Protein AF-A0A729JDV4-F1 (afdb_monomer_lite)

pLDDT: mean 92.8, std 8.3, range [42.41, 98.81]

Secondary structure (DSSP, 8-state):
----PPPPPTT--EEEEES-SBPPPPPTT--EEEEES-S--B-S---TT--EEEEES-BSTTGGGG--TT--EEEEES-B--TTB--GGGS-TT--EEEEES-TTBPPPSS--TT--EEEEE-SS-EE----GGGSPTT-EEEE-SSEEPPGGGGG-TT-EETTB--HHHHT--TT-EEEE-HHHHHHHHHHHHHHS---TTS-SBHHHHHHHHB-TTSTTSBPPHHHHHHH-SSHHHHHHHHHHHHH-TTT-TTSGGGTTS-HHHHHHHHHHHHHHIIIIIS---EEEE-TTTGGGHHHHHHT-HHHHTSHHHHHHHHHHHTTT-HHHHHHEEEEETTEEE-HHHHH-

Foldseek 3Di:
DPPDDDDDDLPAAEDEDECAAEDDPDRLNHQYYAYYQHPHYDDDADRLNHQYYHYYNEECPDVLQRDHLNHAYYHYYNYDDAAAAENQVSDHLNHAEYEDEQPRSYQQYQADRQNHAEYEYEHPAADENPHDPVRDHFQHEYEYQLSYAYDPVVLVDPSYHYPQFRQLLLVPDDQPEEEAEPPVQVSSSVSVNSNHDVDDQQGHHHLCLLLCQQAPLVCQQHTDDLVSSVVRHPPSVLSVVLNVLQCPDPQLVCNDPVNVPPHSVVNSLSSSLSVLCCQQPVVLAAYEYECEVCQVCLVCLVVLHDPPVPDSSSSNVVSLLVCVVPPSSLNRYWYDYRNDTDHPVSSND

Organism: Salmonella typhimurium (NCBI:txid90371)

Radius of gyration: 25.21 Å; chains: 1; bounding box: 73×42×68 Å

Structure (mmCIF, N/CA/C/O backbone):
data_AF-A0A729JDV4-F1
#
_entry.id   AF-A0A729JDV4-F1
#
loop_
_atom_site.group_PDB
_atom_site.id
_atom_site.type_symbol
_atom_site.label_atom_id
_atom_site.label_alt_id
_atom_site.label_comp_id
_atom_site.label_asym_id
_atom_site.label_entity_id
_atom_site.label_seq_id
_atom_site.pdbx_PDB_ins_code
_atom_site.Cartn_x
_atom_site.Cartn_y
_atom_site.Cartn_z
_atom_site.occupancy
_atom_site.B_iso_or_equiv
_atom_site.auth_seq_id
_atom_site.auth_comp_id
_atom_site.auth_asym_id
_atom_site.auth_atom_id
_atom_site.pdbx_PDB_model_num
ATOM 1 N N . GLU A 1 1 ? 46.027 -3.211 -15.120 1.00 42.41 1 GLU A N 1
ATOM 2 C CA . GLU A 1 1 ? 46.228 -4.620 -15.514 1.00 42.41 1 GLU A CA 1
ATOM 3 C C . GLU A 1 1 ? 45.039 -5.057 -16.359 1.00 42.41 1 GLU A C 1
ATOM 5 O O . GLU A 1 1 ? 43.908 -4.924 -15.905 1.00 42.41 1 GLU A O 1
ATOM 10 N N . ASN A 1 2 ? 45.280 -5.476 -17.606 1.00 46.28 2 ASN A N 1
ATOM 11 C CA . ASN A 1 2 ? 44.251 -6.017 -18.498 1.00 46.28 2 ASN A CA 1
ATOM 12 C C . ASN A 1 2 ? 43.870 -7.423 -18.018 1.00 46.28 2 ASN A C 1
ATOM 14 O O . ASN A 1 2 ? 44.342 -8.417 -18.562 1.00 46.28 2 ASN A O 1
ATOM 18 N N . TYR A 1 3 ? 43.049 -7.506 -16.972 1.00 51.66 3 TYR A N 1
ATOM 19 C CA . TYR A 1 3 ? 42.382 -8.752 -16.616 1.00 51.66 3 TYR A CA 1
ATOM 20 C C . TYR A 1 3 ? 41.368 -9.064 -17.715 1.00 51.66 3 TYR A C 1
ATOM 22 O O . TYR A 1 3 ? 40.305 -8.447 -17.793 1.00 51.66 3 TYR A O 1
ATOM 30 N N . THR A 1 4 ? 41.707 -9.993 -18.604 1.00 67.62 4 THR A N 1
ATOM 31 C CA . THR A 1 4 ? 40.743 -10.563 -19.540 1.00 67.62 4 THR A CA 1
ATOM 32 C C . THR A 1 4 ? 39.738 -11.374 -18.734 1.00 67.62 4 THR A C 1
ATOM 34 O O . THR A 1 4 ? 40.060 -12.406 -18.148 1.00 67.62 4 THR A O 1
ATOM 37 N N . PHE A 1 5 ? 38.511 -10.865 -18.651 1.00 73.94 5 PHE A N 1
ATOM 38 C CA . PHE A 1 5 ? 37.413 -11.584 -18.020 1.00 73.94 5 PHE A CA 1
ATOM 39 C C . PHE A 1 5 ? 37.226 -12.930 -18.744 1.00 73.94 5 PHE A C 1
ATOM 41 O O . PHE A 1 5 ? 37.212 -12.943 -19.981 1.00 73.94 5 PHE A O 1
ATOM 48 N N . PRO A 1 6 ? 37.119 -14.061 -18.023 1.00 81.38 6 PRO A N 1
ATOM 49 C CA . PRO A 1 6 ? 37.004 -15.369 -18.654 1.00 81.38 6 PRO A CA 1
ATOM 50 C C . PRO A 1 6 ? 35.757 -15.434 -19.538 1.00 81.38 6 PRO A C 1
ATOM 52 O O . PRO A 1 6 ? 34.707 -14.897 -19.187 1.00 81.38 6 PRO A O 1
ATOM 55 N N . ALA A 1 7 ? 35.863 -16.108 -20.684 1.00 85.75 7 ALA A N 1
ATOM 56 C CA . ALA A 1 7 ? 34.724 -16.283 -21.577 1.00 85.75 7 ALA A CA 1
ATOM 57 C C . ALA A 1 7 ? 33.548 -16.928 -20.827 1.00 85.75 7 ALA A C 1
ATOM 59 O O . ALA A 1 7 ? 33.710 -17.934 -20.131 1.00 85.75 7 ALA A O 1
ATOM 60 N N . LEU A 1 8 ? 32.359 -16.341 -20.972 1.00 90.38 8 LEU A N 1
ATOM 61 C CA . LEU A 1 8 ? 31.155 -16.887 -20.363 1.00 90.38 8 LEU A CA 1
ATOM 62 C C . LEU A 1 8 ? 30.756 -18.202 -21.055 1.00 90.38 8 LEU A C 1
ATOM 64 O O . LEU A 1 8 ? 30.856 -18.300 -22.282 1.00 90.38 8 LEU A O 1
ATOM 68 N N . PRO A 1 9 ? 30.266 -19.211 -20.309 1.00 92.12 9 PRO A N 1
ATOM 69 C CA . PRO A 1 9 ? 29.788 -20.452 -20.907 1.00 92.12 9 PRO A CA 1
ATOM 70 C C . PRO A 1 9 ? 28.659 -20.197 -21.910 1.00 92.12 9 PRO A C 1
ATOM 72 O O . PRO A 1 9 ? 27.697 -19.495 -21.604 1.00 92.12 9 PRO A O 1
ATOM 75 N N . TYR A 1 10 ? 28.717 -20.836 -23.081 1.00 91.12 10 TYR A N 1
ATOM 76 C CA . TYR A 1 10 ? 27.694 -20.686 -24.127 1.00 91.12 10 TYR A CA 1
ATOM 77 C C . TYR A 1 10 ? 26.270 -21.021 -23.643 1.00 91.12 10 TYR A C 1
ATOM 79 O O . TYR A 1 10 ? 25.298 -20.392 -24.055 1.00 91.12 10 TYR A O 1
ATOM 87 N N . GLY A 1 11 ? 26.146 -21.996 -22.736 1.00 93.12 11 GLY A N 1
ATOM 88 C CA . GLY A 1 11 ? 24.871 -22.423 -22.151 1.00 93.12 11 GLY A CA 1
ATOM 89 C C . GLY A 1 11 ? 24.356 -21.557 -20.995 1.00 93.12 11 GLY A C 1
ATOM 90 O O . GLY A 1 11 ? 23.331 -21.905 -20.408 1.00 93.12 11 GLY A O 1
ATOM 91 N N . LEU A 1 12 ? 25.044 -20.469 -20.631 1.00 95.06 12 LEU A N 1
ATOM 92 C CA . LEU A 1 12 ? 24.664 -19.621 -19.502 1.00 95.06 12 LEU A CA 1
ATOM 93 C C . LEU A 1 12 ? 23.288 -18.977 -19.733 1.00 95.06 12 LEU A C 1
ATOM 95 O O . LEU A 1 12 ? 23.048 -18.332 -20.752 1.00 95.06 12 LEU A O 1
ATOM 99 N N . LYS A 1 13 ? 22.385 -19.140 -18.760 1.00 96.19 13 LYS A N 1
ATOM 100 C CA . LYS A 1 13 ? 21.008 -18.617 -18.820 1.00 96.19 13 LYS A CA 1
ATOM 101 C C . LYS A 1 13 ? 20.805 -17.322 -18.049 1.00 96.19 13 LYS A C 1
ATOM 103 O O . LYS A 1 13 ? 20.040 -16.470 -18.490 1.00 96.19 13 LYS A O 1
ATOM 108 N N . SER A 1 14 ? 21.494 -17.167 -16.925 1.00 96.81 14 SER A N 1
ATOM 109 C CA . SER A 1 14 ? 21.400 -15.982 -16.080 1.00 96.81 14 SER A CA 1
ATOM 110 C C . SER A 1 14 ? 22.788 -15.469 -15.751 1.00 96.81 14 SER A C 1
ATOM 112 O O . SER A 1 14 ? 23.670 -16.258 -15.413 1.00 96.81 14 SER A O 1
ATOM 114 N N . PHE A 1 15 ? 22.966 -14.158 -15.828 1.00 95.31 15 PHE A N 1
ATOM 115 C CA . PHE A 1 15 ? 24.200 -13.485 -15.456 1.00 95.31 15 PHE A CA 1
ATOM 116 C C . PHE A 1 15 ? 23.875 -12.343 -14.501 1.00 95.31 15 PHE A C 1
ATOM 118 O O . PHE A 1 15 ? 23.059 -11.476 -14.816 1.00 95.31 15 PHE A O 1
ATOM 125 N N . THR A 1 16 ? 24.526 -12.357 -13.342 1.00 95.56 16 THR A N 1
ATOM 126 C CA . THR A 1 16 ? 24.428 -11.289 -12.351 1.00 95.56 16 THR A CA 1
ATOM 127 C C . THR A 1 16 ? 25.819 -10.764 -12.063 1.00 95.56 16 THR A C 1
ATOM 129 O O . THR A 1 16 ? 26.739 -11.548 -11.824 1.00 95.56 16 THR A O 1
ATOM 132 N N . ALA A 1 17 ? 25.971 -9.446 -12.068 1.00 93.56 17 ALA A N 1
ATOM 133 C CA . ALA A 1 17 ? 27.224 -8.798 -11.722 1.00 93.56 17 ALA A CA 1
ATOM 134 C C . ALA A 1 17 ? 26.979 -7.565 -10.853 1.00 93.56 17 ALA A C 1
ATOM 136 O O . ALA A 1 17 ? 25.975 -6.868 -11.006 1.00 93.56 17 ALA A O 1
ATOM 137 N N . CYS A 1 18 ? 27.938 -7.273 -9.975 1.00 94.94 18 CYS A N 1
ATOM 138 C CA . CYS A 1 18 ? 27.886 -6.132 -9.070 1.00 94.94 18 CYS A CA 1
ATOM 139 C C . CYS A 1 18 ? 29.210 -5.359 -9.108 1.00 94.94 18 CYS A C 1
ATOM 141 O O . CYS A 1 18 ? 30.266 -5.960 -9.298 1.00 94.94 18 CYS A O 1
ATOM 143 N N . TYR A 1 19 ? 29.161 -4.043 -8.888 1.00 91.88 19 TYR A N 1
ATOM 144 C CA . TYR A 1 19 ? 30.336 -3.166 -8.755 1.00 91.88 19 TYR A CA 1
ATOM 145 C C . TYR A 1 19 ? 31.291 -3.192 -9.964 1.00 91.88 19 TYR A C 1
ATOM 147 O O . TYR A 1 19 ? 32.509 -3.089 -9.816 1.00 91.88 19 TYR A O 1
ATOM 155 N N . GLY A 1 20 ? 30.744 -3.346 -11.174 1.00 84.88 20 GLY A N 1
ATOM 156 C CA . GLY A 1 20 ? 31.523 -3.446 -12.408 1.00 84.88 20 GLY A CA 1
ATOM 157 C C . GLY A 1 20 ? 31.694 -2.127 -13.173 1.00 84.88 20 GLY A C 1
ATOM 158 O O . GLY A 1 20 ? 31.055 -1.113 -12.891 1.00 84.88 20 GLY A O 1
ATOM 159 N N . LYS A 1 21 ? 32.570 -2.162 -14.185 1.00 83.81 21 LYS A N 1
ATOM 160 C CA . LYS A 1 21 ? 32.766 -1.083 -15.181 1.00 83.81 21 LYS A CA 1
ATOM 161 C C . LYS A 1 21 ? 32.647 -1.560 -16.636 1.00 83.81 21 LYS A C 1
ATOM 163 O O . LYS A 1 21 ? 32.608 -0.764 -17.566 1.00 83.81 21 LYS A O 1
ATOM 168 N N . PHE A 1 22 ? 32.627 -2.873 -16.836 1.00 80.44 22 PHE A N 1
ATOM 169 C CA . PHE A 1 22 ? 32.666 -3.534 -18.135 1.00 80.44 22 PHE A CA 1
ATOM 170 C C . PHE A 1 22 ? 31.822 -4.806 -18.063 1.00 80.44 22 PHE A C 1
ATOM 172 O O . PHE A 1 22 ? 31.811 -5.474 -17.024 1.00 80.44 22 PHE A O 1
ATOM 179 N N . LEU A 1 23 ? 31.130 -5.128 -19.158 1.00 84.75 23 LEU A N 1
ATOM 180 C CA . LEU A 1 23 ? 30.455 -6.408 -19.325 1.00 84.75 23 LEU A CA 1
ATOM 181 C C . LEU A 1 23 ? 31.265 -7.303 -20.261 1.00 84.75 23 LEU A C 1
ATOM 183 O O . LEU A 1 23 ? 31.566 -6.874 -21.376 1.00 84.75 23 LEU A O 1
ATOM 187 N N . PRO A 1 24 ? 31.574 -8.550 -19.863 1.00 85.69 24 PRO A N 1
ATOM 188 C CA . PRO A 1 24 ? 32.122 -9.516 -20.804 1.00 85.69 24 PRO A CA 1
ATOM 189 C C . PRO A 1 24 ? 31.151 -9.745 -21.969 1.00 85.69 24 PRO A C 1
ATOM 191 O O . PRO A 1 24 ? 29.947 -9.521 -21.808 1.00 85.69 24 PRO A O 1
ATOM 194 N N . PRO A 1 25 ? 31.639 -10.238 -23.123 1.00 88.00 25 PRO A N 1
ATOM 195 C CA . PRO A 1 25 ? 30.769 -10.687 -24.201 1.00 88.00 25 PRO A CA 1
ATOM 196 C C . PRO A 1 25 ? 29.692 -11.633 -23.660 1.00 88.00 25 PRO A C 1
ATOM 198 O O . PRO A 1 25 ? 29.996 -12.693 -23.105 1.00 88.00 25 PRO A O 1
ATOM 201 N N . LEU A 1 26 ? 28.433 -11.211 -23.777 1.00 91.50 26 LEU A N 1
ATOM 202 C CA . LEU A 1 26 ? 27.299 -11.952 -23.244 1.00 91.50 26 LEU A CA 1
ATOM 203 C C . LEU A 1 26 ? 26.901 -13.059 -24.231 1.00 91.50 26 LEU A C 1
ATOM 205 O O . LEU A 1 26 ? 26.837 -12.810 -25.437 1.00 91.50 26 LEU A O 1
ATOM 209 N N . PRO A 1 27 ? 26.615 -14.283 -23.757 1.00 91.81 27 PRO A N 1
ATOM 210 C CA . PRO A 1 27 ? 26.228 -15.367 -24.644 1.00 91.81 27 PRO A CA 1
ATOM 211 C C . PRO A 1 27 ? 24.856 -15.081 -25.283 1.00 91.81 27 PRO A C 1
ATOM 213 O O . PRO A 1 27 ? 23.949 -14.589 -24.608 1.00 91.81 27 PRO A O 1
ATOM 216 N N . PRO A 1 28 ? 24.643 -15.452 -26.559 1.00 91.00 28 PRO A N 1
ATOM 217 C CA . PRO A 1 28 ? 23.421 -15.118 -27.304 1.00 91.00 28 PRO A CA 1
ATOM 218 C C . PRO A 1 28 ? 22.148 -15.792 -26.762 1.00 91.00 28 PRO A C 1
ATOM 220 O O . PRO A 1 28 ? 21.038 -15.447 -27.160 1.00 91.00 28 PRO A O 1
ATOM 223 N N . HIS A 1 29 ? 22.289 -16.791 -25.886 1.00 92.31 29 HIS A N 1
ATOM 224 C CA . HIS A 1 29 ? 21.183 -17.534 -25.272 1.00 92.31 29 HIS A CA 1
ATOM 225 C C . HIS A 1 29 ? 20.879 -17.121 -23.832 1.00 92.31 29 HIS A C 1
ATOM 227 O O . HIS A 1 29 ? 20.069 -17.790 -23.178 1.00 92.31 29 HIS A O 1
ATOM 233 N N . LEU A 1 30 ? 21.531 -16.063 -23.347 1.00 95.75 30 LEU A N 1
ATOM 234 C CA . LEU A 1 30 ? 21.267 -15.495 -22.038 1.00 95.75 30 LEU A CA 1
ATOM 235 C C . LEU A 1 30 ? 19.826 -14.981 -21.989 1.00 95.75 30 LEU A C 1
ATOM 237 O O . LEU A 1 30 ? 19.429 -14.160 -22.811 1.00 95.75 30 LEU A O 1
ATOM 241 N N . SER A 1 31 ? 19.054 -15.465 -21.021 1.00 97.00 31 SER 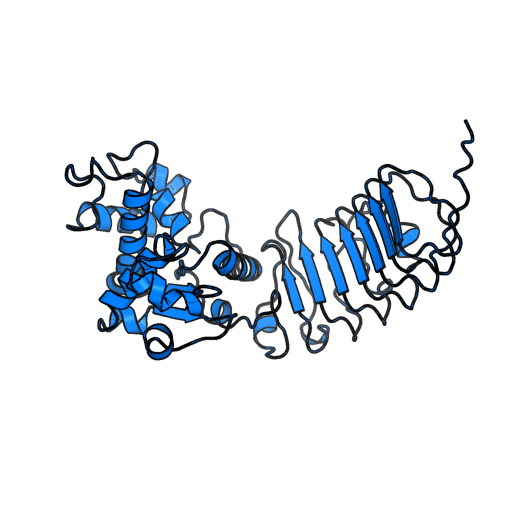A N 1
ATOM 242 C CA . SER A 1 31 ? 17.652 -15.089 -20.837 1.00 97.00 31 SER A CA 1
ATOM 243 C C . SER A 1 31 ? 17.460 -14.061 -19.723 1.00 97.00 31 SER A C 1
ATOM 245 O O . SER A 1 31 ? 16.447 -13.372 -19.709 1.00 97.00 31 SER A O 1
ATOM 247 N N . SER A 1 32 ? 18.409 -13.937 -18.791 1.00 98.06 32 SER A N 1
ATOM 248 C CA . SER A 1 32 ? 18.322 -13.003 -17.664 1.00 98.06 32 SER A CA 1
ATOM 249 C C . SER A 1 32 ? 19.653 -12.302 -17.402 1.00 98.06 32 SER A C 1
ATOM 251 O O . SER A 1 32 ? 20.692 -12.954 -17.276 1.00 98.06 32 SER A O 1
ATOM 253 N N . LEU A 1 33 ? 19.608 -10.979 -17.265 1.00 97.25 33 LEU A N 1
ATOM 254 C CA . LEU A 1 33 ? 20.751 -10.125 -16.951 1.00 97.25 33 LEU A CA 1
ATOM 255 C C . LEU A 1 33 ? 20.396 -9.213 -15.773 1.00 97.25 33 LEU A C 1
ATOM 257 O O . LEU A 1 33 ? 19.410 -8.484 -15.846 1.00 97.25 33 LEU A O 1
ATOM 261 N N . SER A 1 34 ? 21.195 -9.242 -14.705 1.00 97.50 34 SER A N 1
ATOM 262 C CA . SER A 1 34 ? 21.044 -8.350 -13.547 1.00 97.50 34 SER A CA 1
ATOM 263 C C . SER A 1 34 ? 22.361 -7.646 -13.235 1.00 97.50 34 SER A C 1
ATOM 265 O O . SER A 1 34 ? 23.386 -8.301 -13.036 1.00 97.50 34 SER A O 1
ATOM 267 N N . LEU A 1 35 ? 22.354 -6.316 -13.212 1.00 96.94 35 LEU A N 1
ATOM 268 C CA . LEU A 1 35 ? 23.541 -5.492 -12.987 1.00 96.94 35 LEU A CA 1
ATOM 269 C C . LEU A 1 35 ? 23.311 -4.531 -11.832 1.00 96.94 35 LEU A C 1
ATOM 271 O O . LEU A 1 35 ? 22.308 -3.824 -11.803 1.00 96.94 35 LEU A O 1
ATOM 275 N N . GLN A 1 36 ? 24.265 -4.480 -10.904 1.00 97.31 36 GLN A N 1
ATOM 276 C CA . GLN A 1 36 ? 24.161 -3.643 -9.711 1.00 97.31 36 GLN A CA 1
ATOM 277 C C . GLN A 1 36 ? 25.403 -2.778 -9.513 1.00 97.31 36 GLN A C 1
ATOM 279 O O . GLN A 1 36 ? 26.532 -3.262 -9.588 1.00 97.31 36 GLN A O 1
ATOM 284 N N . ASN A 1 37 ? 25.219 -1.502 -9.187 1.00 96.44 37 ASN A N 1
ATOM 285 C CA . ASN A 1 37 ? 26.297 -0.581 -8.815 1.00 96.44 37 ASN A CA 1
ATOM 286 C C . ASN A 1 37 ? 27.401 -0.449 -9.881 1.00 96.44 37 ASN A C 1
ATOM 288 O O . ASN A 1 37 ? 28.579 -0.319 -9.546 1.00 96.44 37 ASN A O 1
ATOM 292 N N . PHE A 1 38 ? 27.043 -0.485 -11.166 1.00 94.62 38 PHE A N 1
ATOM 293 C CA . PHE A 1 38 ? 28.012 -0.229 -12.235 1.00 94.62 38 PHE A CA 1
ATOM 294 C C . PHE A 1 38 ? 28.220 1.266 -12.376 1.00 94.62 38 PHE A C 1
ATOM 296 O O . PHE A 1 38 ? 27.228 1.973 -12.515 1.00 94.62 38 PHE A O 1
ATOM 303 N N . SER A 1 39 ? 29.461 1.764 -12.386 1.00 90.62 39 SER A N 1
ATOM 304 C CA . SER A 1 39 ? 29.729 3.195 -12.618 1.00 90.62 39 SER A CA 1
ATOM 305 C C . SER A 1 39 ? 29.611 3.566 -14.099 1.00 90.62 39 SER A C 1
ATOM 307 O O . SER A 1 39 ? 29.079 4.625 -14.427 1.00 90.62 39 SER A O 1
ATOM 309 N N . GLU A 1 40 ? 30.041 2.653 -14.969 1.00 88.75 40 GLU A N 1
ATOM 310 C CA . GLU A 1 40 ? 30.033 2.730 -16.431 1.00 88.75 40 GLU A CA 1
ATOM 311 C C . GLU A 1 40 ? 29.653 1.355 -16.993 1.00 88.75 40 GLU A C 1
ATOM 313 O O . GLU A 1 40 ? 29.892 0.333 -16.342 1.00 88.75 40 GLU A O 1
ATOM 318 N N . ILE A 1 41 ? 29.046 1.316 -18.182 1.00 87.06 41 ILE A N 1
ATOM 319 C CA . ILE A 1 41 ? 28.713 0.064 -18.867 1.00 87.06 41 ILE A CA 1
ATOM 320 C C . ILE A 1 41 ? 29.221 0.142 -20.302 1.00 87.06 41 ILE A C 1
ATOM 322 O O . ILE A 1 41 ? 28.616 0.783 -21.159 1.00 87.06 41 ILE A O 1
ATOM 326 N N . LEU A 1 42 ? 30.331 -0.545 -20.557 1.00 83.62 42 LEU A N 1
ATOM 327 C CA . LEU A 1 42 ? 30.827 -0.802 -21.903 1.00 83.62 42 LEU A CA 1
ATOM 328 C C . LEU A 1 42 ? 30.214 -2.114 -22.398 1.00 83.62 42 LEU A C 1
ATOM 330 O O . LEU A 1 42 ? 30.568 -3.190 -21.916 1.00 83.62 42 LEU A O 1
ATOM 334 N N . CYS A 1 43 ? 29.257 -2.008 -23.317 1.00 81.06 43 CYS A N 1
ATOM 335 C CA . CYS A 1 43 ? 28.538 -3.129 -23.912 1.00 81.06 43 CYS A CA 1
ATOM 336 C C . CYS A 1 43 ? 28.225 -2.799 -25.373 1.00 81.06 43 CYS A C 1
ATOM 338 O O . CYS A 1 43 ? 27.729 -1.709 -25.649 1.00 81.06 43 CYS A O 1
ATOM 340 N N . ALA A 1 44 ? 28.539 -3.717 -26.289 1.00 77.75 44 ALA A N 1
ATOM 341 C CA . ALA A 1 44 ? 28.284 -3.522 -27.715 1.00 77.75 44 ALA A CA 1
ATOM 342 C C . ALA A 1 44 ? 26.836 -3.858 -28.088 1.00 77.75 44 ALA A C 1
ATOM 344 O O . ALA A 1 44 ? 26.210 -3.083 -28.800 1.00 77.75 44 ALA A O 1
ATOM 345 N N . GLU A 1 45 ? 26.301 -4.972 -27.572 1.00 85.88 45 GLU A N 1
ATOM 346 C CA . GLU A 1 45 ? 24.942 -5.460 -27.839 1.00 85.88 45 GLU A CA 1
ATOM 347 C C . GLU A 1 45 ? 24.389 -6.233 -26.634 1.00 85.88 45 GLU A C 1
ATOM 349 O O . GLU A 1 45 ? 25.133 -6.922 -25.927 1.00 85.88 45 GLU A O 1
ATOM 354 N N . LEU A 1 46 ? 23.074 -6.136 -26.412 1.00 92.56 46 LEU A N 1
ATOM 355 C CA . LEU A 1 46 ? 22.362 -7.033 -25.506 1.00 92.56 46 LEU A CA 1
ATOM 356 C C . LEU A 1 46 ? 21.948 -8.312 -26.255 1.00 92.56 46 LEU A C 1
ATOM 358 O O . LEU A 1 46 ? 21.608 -8.247 -27.436 1.00 92.56 46 LEU A O 1
ATOM 362 N N . PRO A 1 47 ? 21.930 -9.484 -25.593 1.00 92.56 47 PRO A N 1
ATOM 363 C CA . PRO A 1 47 ? 21.467 -10.720 -26.215 1.00 92.56 47 PRO A CA 1
ATOM 364 C C . PRO A 1 47 ? 20.027 -10.593 -26.730 1.00 92.56 47 PRO A C 1
ATOM 366 O O . PRO A 1 47 ? 19.120 -10.262 -25.974 1.00 92.56 47 PRO A O 1
ATOM 369 N N . TYR A 1 48 ? 19.790 -10.933 -27.999 1.00 90.62 48 TYR A N 1
ATOM 370 C CA . TYR A 1 48 ? 18.460 -10.829 -28.618 1.00 90.62 48 TYR A CA 1
ATOM 371 C C . TYR A 1 48 ? 17.394 -11.743 -27.978 1.00 90.62 48 TYR A C 1
ATOM 373 O O . TYR A 1 48 ? 16.203 -11.497 -28.139 1.00 90.62 48 TYR A O 1
ATOM 381 N N . LYS A 1 49 ? 17.803 -12.797 -27.248 1.00 91.44 49 LYS A N 1
ATOM 382 C CA . LYS A 1 49 ? 16.910 -13.697 -26.484 1.00 91.44 49 LYS A CA 1
ATOM 383 C C . LYS A 1 49 ? 16.725 -13.293 -25.017 1.00 91.44 49 LYS A C 1
ATOM 385 O O . LYS A 1 49 ? 16.237 -14.103 -24.228 1.00 91.44 49 LYS A O 1
ATOM 390 N N . LEU A 1 50 ? 17.167 -12.100 -24.624 1.00 96.50 50 LEU A N 1
ATOM 391 C CA . LEU A 1 50 ? 17.050 -11.654 -23.244 1.00 96.50 50 LEU A CA 1
ATOM 392 C C . LEU A 1 50 ? 15.573 -11.429 -22.900 1.00 96.50 50 LEU A C 1
ATOM 394 O O . LEU A 1 50 ? 14.922 -10.551 -23.455 1.00 96.50 50 LEU A O 1
ATOM 398 N N . ASP A 1 51 ? 15.060 -12.218 -21.960 1.00 97.56 51 ASP A N 1
ATOM 399 C CA . ASP A 1 51 ? 13.683 -12.118 -21.476 1.00 97.56 51 ASP A CA 1
ATOM 400 C C . ASP A 1 51 ? 13.569 -11.125 -20.312 1.00 97.56 51 ASP A C 1
ATOM 402 O O . ASP A 1 51 ? 12.534 -10.474 -20.155 1.00 97.56 51 ASP A O 1
ATOM 406 N N . LYS A 1 52 ? 14.621 -11.018 -19.491 1.00 98.44 52 LYS A N 1
ATOM 407 C CA . LYS A 1 52 ? 14.647 -10.208 -18.271 1.00 98.44 52 LYS A CA 1
ATOM 408 C C . LYS A 1 52 ? 15.907 -9.356 -18.171 1.00 98.44 52 LYS A C 1
ATOM 410 O O . LYS A 1 52 ? 17.022 -9.879 -18.240 1.00 98.44 52 LYS A O 1
ATOM 415 N N . LEU A 1 53 ? 15.713 -8.068 -17.906 1.00 98.19 53 LEU A N 1
ATOM 416 C CA . LEU A 1 53 ? 16.769 -7.117 -17.584 1.00 98.19 53 LEU A CA 1
ATOM 417 C C . LEU A 1 53 ? 16.471 -6.428 -16.252 1.00 98.19 53 LEU A C 1
ATOM 419 O O . LEU A 1 53 ? 15.382 -5.894 -16.050 1.00 98.19 53 LEU A O 1
ATOM 423 N N . ASP A 1 54 ? 17.452 -6.430 -15.360 1.00 98.44 54 ASP A N 1
ATOM 424 C CA . ASP A 1 54 ? 17.385 -5.780 -14.057 1.00 98.44 54 ASP A CA 1
ATOM 425 C C . ASP A 1 54 ? 18.621 -4.904 -13.840 1.00 98.44 54 ASP A C 1
ATOM 427 O O . ASP A 1 54 ? 19.755 -5.375 -13.942 1.00 98.44 54 ASP A O 1
ATOM 431 N N . LEU A 1 55 ? 18.409 -3.618 -13.586 1.00 97.75 55 LEU A N 1
ATOM 432 C CA . LEU A 1 55 ? 19.465 -2.624 -13.444 1.00 97.75 55 LEU A CA 1
ATOM 433 C C . LEU A 1 55 ? 19.265 -1.849 -12.145 1.00 97.75 55 LEU A C 1
ATOM 435 O O . LEU A 1 55 ? 18.283 -1.125 -11.998 1.00 97.75 55 LEU A O 1
ATOM 439 N N . GLN A 1 56 ? 20.236 -1.930 -11.240 1.00 98.06 56 GLN A N 1
ATOM 440 C CA . GLN A 1 56 ? 20.223 -1.196 -9.980 1.00 98.06 56 GLN A CA 1
ATOM 441 C C . GLN A 1 56 ? 21.450 -0.299 -9.870 1.00 98.06 56 GLN A C 1
ATOM 443 O O . GLN A 1 56 ? 22.585 -0.772 -9.920 1.00 98.06 56 GLN A O 1
ATOM 448 N N . ASN A 1 57 ? 21.246 1.001 -9.662 1.00 96.94 57 ASN A N 1
ATOM 449 C CA . ASN A 1 57 ? 22.337 1.969 -9.539 1.00 96.94 57 ASN A CA 1
ATOM 450 C C . ASN A 1 57 ? 23.350 1.834 -10.698 1.00 96.94 57 ASN A C 1
ATOM 452 O O . ASN A 1 57 ? 24.566 1.719 -10.507 1.00 96.94 57 ASN A O 1
ATOM 456 N N . CYS A 1 58 ? 22.822 1.822 -11.918 1.00 95.88 58 CYS A N 1
ATOM 457 C CA . CYS A 1 58 ? 23.560 1.744 -13.177 1.00 95.88 58 CYS A CA 1
ATOM 458 C C . CYS A 1 58 ? 23.363 3.040 -13.985 1.00 95.88 58 CYS A C 1
ATOM 460 O O . CYS A 1 58 ? 22.386 3.762 -13.751 1.00 95.88 58 CYS A O 1
ATOM 462 N N . PRO A 1 59 ? 24.265 3.372 -14.928 1.00 94.75 59 PRO A N 1
ATOM 463 C CA . PRO A 1 59 ? 23.988 4.427 -15.895 1.00 94.75 59 PRO A CA 1
ATOM 464 C C . PRO A 1 59 ? 22.833 4.000 -16.814 1.00 94.75 59 PRO A C 1
ATOM 466 O O . PRO A 1 59 ? 22.712 2.828 -17.165 1.00 94.75 59 PRO A O 1
ATOM 469 N N . PHE A 1 60 ? 21.991 4.954 -17.209 1.00 93.62 60 PHE A N 1
ATOM 470 C CA . PHE A 1 60 ? 20.875 4.704 -18.129 1.00 93.62 60 PHE A CA 1
ATOM 471 C C . PHE A 1 60 ? 21.362 4.264 -19.516 1.00 93.62 60 PHE A C 1
ATOM 473 O O . PHE A 1 60 ? 20.889 3.281 -20.082 1.00 93.62 60 PHE A O 1
ATOM 480 N N . LEU A 1 61 ? 22.345 4.980 -20.062 1.00 91.38 61 LEU A N 1
ATOM 481 C CA . LEU A 1 61 ? 23.000 4.614 -21.314 1.00 91.38 61 LEU A CA 1
ATOM 482 C C . LEU A 1 61 ? 24.242 3.746 -21.056 1.00 91.38 61 LEU A C 1
ATOM 484 O O . LEU A 1 61 ? 24.889 3.903 -20.019 1.00 91.38 61 LEU A O 1
ATOM 488 N N . PRO A 1 62 ? 24.609 2.867 -22.006 1.00 89.50 62 PRO A N 1
ATOM 489 C CA . PRO A 1 62 ? 23.970 2.665 -23.312 1.00 89.50 62 PRO A CA 1
ATOM 490 C C . PRO A 1 62 ? 22.786 1.682 -23.296 1.00 89.50 62 PRO A C 1
ATOM 492 O O . PRO A 1 62 ? 21.962 1.736 -24.204 1.00 89.50 62 PRO A O 1
ATOM 495 N N . LEU A 1 63 ? 22.661 0.838 -22.263 1.00 89.81 63 LEU A N 1
ATOM 496 C CA . LEU A 1 63 ? 21.771 -0.335 -22.266 1.00 89.81 63 LEU A CA 1
ATOM 497 C C . LEU A 1 63 ? 20.307 -0.025 -22.570 1.00 89.81 63 LEU A C 1
ATOM 499 O O . LEU A 1 63 ? 19.671 -0.777 -23.303 1.00 89.81 63 LEU A O 1
ATOM 503 N N . MET A 1 64 ? 19.777 1.085 -22.055 1.00 91.81 64 MET A N 1
ATOM 504 C CA . MET A 1 64 ? 18.380 1.443 -22.293 1.00 91.81 64 MET A CA 1
ATOM 505 C C . MET A 1 64 ? 18.083 1.707 -23.775 1.00 91.81 64 MET A C 1
ATOM 507 O O . MET A 1 64 ? 16.964 1.494 -24.199 1.00 91.81 64 MET A O 1
ATOM 511 N N . LYS A 1 65 ? 19.058 2.096 -24.606 1.00 90.94 65 LYS A N 1
ATOM 512 C CA . LYS A 1 65 ? 18.852 2.232 -26.065 1.00 90.94 65 LYS A CA 1
ATOM 513 C C . LYS A 1 65 ? 18.976 0.915 -26.835 1.00 90.94 65 LYS A C 1
ATOM 515 O O . LYS A 1 65 ? 18.812 0.906 -28.048 1.00 90.94 65 LYS A O 1
ATOM 520 N N . MET A 1 66 ? 19.315 -0.168 -26.146 1.00 92.88 66 MET A N 1
ATOM 521 C CA . MET A 1 66 ? 19.661 -1.462 -26.733 1.00 92.88 66 MET A CA 1
ATOM 522 C C . MET A 1 66 ? 18.716 -2.566 -26.256 1.00 92.88 66 MET A C 1
ATOM 524 O O . MET A 1 66 ? 19.046 -3.745 -26.376 1.00 92.88 66 MET A O 1
ATOM 528 N N . LEU A 1 67 ? 17.577 -2.197 -25.657 1.00 95.44 67 LEU A N 1
ATOM 529 C CA . LEU A 1 67 ? 16.610 -3.165 -25.160 1.00 95.44 67 LEU A CA 1
ATOM 530 C C . LEU A 1 67 ? 16.139 -4.058 -26.320 1.00 95.44 67 LEU A C 1
ATOM 532 O O . LEU A 1 67 ? 15.718 -3.535 -27.352 1.00 95.44 67 LEU A O 1
ATOM 536 N N . PRO A 1 68 ? 16.214 -5.391 -26.178 1.00 94.38 68 PRO A N 1
ATOM 537 C CA . PRO A 1 68 ? 15.790 -6.290 -27.238 1.00 94.38 68 PRO A CA 1
ATOM 538 C C . PRO A 1 68 ? 14.267 -6.277 -27.388 1.00 94.38 68 PRO A C 1
ATOM 540 O O . PRO A 1 68 ? 13.538 -6.203 -26.398 1.00 94.38 68 PRO A O 1
ATOM 543 N N . GLU A 1 69 ? 13.783 -6.421 -28.623 1.00 92.81 69 GLU A N 1
ATOM 544 C CA . GLU A 1 69 ? 12.344 -6.419 -28.938 1.00 92.81 69 GLU A CA 1
ATOM 545 C C . GLU A 1 69 ? 11.562 -7.523 -28.202 1.00 92.81 69 GLU A C 1
ATOM 547 O O . GLU A 1 69 ? 10.389 -7.348 -27.880 1.00 92.81 69 GLU A O 1
ATOM 552 N N . GLU A 1 70 ? 12.210 -8.655 -27.898 1.00 94.00 70 GLU A N 1
ATOM 553 C CA . GLU A 1 70 ? 11.610 -9.800 -27.195 1.00 94.00 70 GLU A CA 1
ATOM 554 C C . GLU A 1 70 ? 11.571 -9.656 -25.663 1.00 94.00 70 GLU A C 1
ATOM 556 O O . GLU A 1 70 ? 11.060 -10.555 -24.989 1.00 94.00 70 GLU A O 1
ATOM 561 N N . LEU A 1 71 ? 12.099 -8.563 -25.098 1.00 97.56 71 LEU A N 1
ATOM 562 C CA . LEU A 1 71 ? 12.198 -8.378 -23.650 1.00 97.56 71 LEU A CA 1
ATOM 563 C C . LEU A 1 71 ? 10.812 -8.409 -22.990 1.00 97.56 71 LEU A C 1
ATOM 565 O O . LEU A 1 71 ? 9.892 -7.693 -23.385 1.00 97.56 71 LEU A O 1
ATOM 569 N N . LYS A 1 72 ? 10.668 -9.219 -21.937 1.00 98.31 72 LYS A N 1
ATOM 570 C CA . LYS A 1 72 ? 9.399 -9.424 -21.219 1.00 98.31 72 LYS A CA 1
ATOM 571 C C . LYS A 1 72 ? 9.363 -8.718 -19.873 1.00 98.31 72 LYS A C 1
ATOM 573 O O . LYS A 1 72 ? 8.285 -8.313 -19.438 1.00 98.31 72 LYS A O 1
ATOM 578 N N . GLU A 1 73 ? 10.502 -8.590 -19.205 1.00 98.69 73 GLU A N 1
ATOM 579 C CA . GLU A 1 73 ? 10.603 -7.994 -17.875 1.00 98.69 73 GLU A CA 1
ATOM 580 C C . GLU A 1 73 ? 11.744 -6.976 -17.828 1.00 98.69 73 GLU A C 1
ATOM 582 O O . GLU A 1 73 ? 12.900 -7.313 -18.089 1.00 98.69 73 GLU A O 1
ATOM 587 N N . LEU A 1 74 ? 11.415 -5.740 -17.455 1.00 98.69 74 LEU A N 1
ATOM 588 C CA . LEU A 1 74 ? 12.378 -4.669 -17.231 1.00 98.69 74 LEU A CA 1
ATOM 589 C C . LEU A 1 74 ? 12.225 -4.150 -15.805 1.00 98.69 74 LEU A C 1
ATOM 591 O O . LEU A 1 74 ? 11.148 -3.713 -15.404 1.00 98.69 74 LEU A O 1
ATOM 595 N N . SER A 1 75 ? 13.315 -4.183 -15.052 1.00 98.69 75 SER A N 1
ATOM 596 C CA . SER A 1 75 ? 13.412 -3.600 -13.721 1.00 98.69 75 SER A CA 1
ATOM 597 C C . SER A 1 75 ? 14.535 -2.580 -13.714 1.00 98.69 75 SER A C 1
ATOM 599 O O . SER A 1 75 ? 15.674 -2.896 -14.056 1.00 98.69 75 SER A O 1
ATOM 601 N N . ILE A 1 76 ? 14.201 -1.347 -13.354 1.00 98.50 76 ILE A N 1
ATOM 602 C CA . ILE A 1 76 ? 15.169 -0.280 -13.169 1.00 98.50 76 ILE A CA 1
ATOM 603 C C . ILE A 1 76 ? 15.001 0.337 -11.787 1.00 98.50 76 ILE A C 1
ATOM 605 O O . ILE A 1 76 ? 13.909 0.727 -11.375 1.00 98.50 76 ILE A O 1
ATOM 609 N N . GLU A 1 77 ? 16.108 0.432 -11.067 1.00 98.56 77 GLU A N 1
ATOM 610 C CA . GLU A 1 77 ? 16.154 0.979 -9.725 1.00 98.56 77 GLU A CA 1
ATOM 611 C C . GLU A 1 77 ? 17.338 1.937 -9.594 1.00 98.56 77 GLU A C 1
ATOM 613 O O . GLU A 1 77 ? 18.469 1.611 -9.964 1.00 98.56 77 GLU A O 1
ATOM 618 N N . LEU A 1 78 ? 17.101 3.129 -9.038 1.00 97.56 78 LEU A N 1
ATOM 619 C CA . LEU A 1 78 ? 18.159 4.105 -8.747 1.00 97.56 78 LEU A CA 1
ATOM 620 C C . LEU A 1 78 ? 19.026 4.449 -9.978 1.00 97.56 78 LEU A C 1
ATOM 622 O O . LEU A 1 78 ? 20.234 4.665 -9.859 1.00 97.56 78 LEU A O 1
ATOM 626 N N . ILE A 1 79 ? 18.433 4.463 -11.174 1.00 96.50 79 ILE A N 1
ATOM 627 C CA . ILE A 1 79 ? 19.176 4.678 -12.418 1.00 96.50 79 ILE A CA 1
ATOM 628 C C . ILE A 1 79 ? 19.714 6.100 -12.507 1.00 96.50 79 ILE A C 1
ATOM 630 O O . ILE A 1 79 ? 19.006 7.085 -12.290 1.00 96.50 79 ILE A O 1
ATOM 634 N N . ARG A 1 80 ? 20.987 6.204 -12.892 1.00 94.31 80 ARG A N 1
ATOM 635 C CA . ARG A 1 80 ? 21.663 7.482 -13.097 1.00 94.31 80 ARG A CA 1
ATOM 636 C C . ARG A 1 80 ? 21.445 7.959 -14.525 1.00 94.31 80 ARG A C 1
ATOM 638 O O . ARG A 1 80 ? 21.950 7.368 -15.480 1.00 94.31 80 ARG A O 1
ATOM 645 N N . THR A 1 81 ? 20.707 9.051 -14.650 1.00 96.31 81 THR A N 1
ATOM 646 C CA . THR A 1 81 ? 20.455 9.751 -15.911 1.00 96.31 81 THR A CA 1
ATOM 647 C C . THR A 1 81 ? 20.289 11.246 -15.671 1.00 96.31 81 THR A C 1
ATOM 649 O O . THR A 1 81 ? 20.191 11.686 -14.521 1.00 96.31 81 THR A O 1
ATOM 652 N N . VAL A 1 82 ? 20.258 12.025 -16.749 1.00 96.19 82 VAL A N 1
ATOM 653 C CA . VAL A 1 82 ? 19.952 13.456 -16.691 1.00 96.19 82 VAL A CA 1
ATOM 654 C C . VAL A 1 82 ? 18.490 13.681 -16.272 1.00 96.19 82 VAL A C 1
ATOM 656 O O . VAL A 1 82 ? 17.620 12.905 -16.681 1.00 96.19 82 VAL A O 1
ATOM 659 N N . PRO A 1 83 ? 18.189 14.715 -15.468 1.00 96.62 83 PRO A N 1
ATOM 660 C CA . PRO A 1 83 ? 16.819 15.021 -15.066 1.00 96.62 83 PRO A CA 1
ATOM 661 C C . PRO A 1 83 ? 15.881 15.202 -16.263 1.00 96.62 83 PRO A C 1
ATOM 663 O O . PRO A 1 83 ? 16.231 15.855 -17.246 1.00 96.62 83 PRO A O 1
ATOM 666 N N . GLY A 1 84 ? 14.676 14.643 -16.167 1.00 95.50 84 GLY A N 1
ATOM 667 C CA . GLY A 1 84 ? 13.655 14.749 -17.207 1.00 95.50 84 GLY A CA 1
ATOM 668 C C . GLY A 1 84 ? 13.781 13.724 -18.336 1.00 95.50 84 GLY A C 1
ATOM 669 O O . GLY A 1 84 ? 13.137 13.901 -19.368 1.00 95.50 84 GLY A O 1
ATOM 670 N N . THR A 1 85 ? 14.577 12.665 -18.153 1.00 97.06 85 THR A N 1
ATOM 671 C CA . THR A 1 85 ? 14.706 11.570 -19.130 1.00 97.06 85 THR A CA 1
ATOM 672 C C . THR A 1 85 ? 13.347 10.908 -19.375 1.00 97.06 85 THR A C 1
ATOM 674 O O . THR A 1 85 ? 12.659 10.552 -18.422 1.00 97.06 85 THR A O 1
ATOM 677 N N . VAL A 1 86 ? 12.975 10.725 -20.644 1.00 96.88 86 VAL A N 1
ATOM 678 C CA . VAL A 1 86 ? 11.731 10.063 -21.075 1.00 96.88 86 VAL A CA 1
ATOM 679 C C . VAL A 1 86 ? 12.054 8.661 -21.584 1.00 96.88 86 VAL A C 1
ATOM 681 O O . VAL A 1 86 ? 13.083 8.468 -22.233 1.00 96.88 86 VAL A O 1
A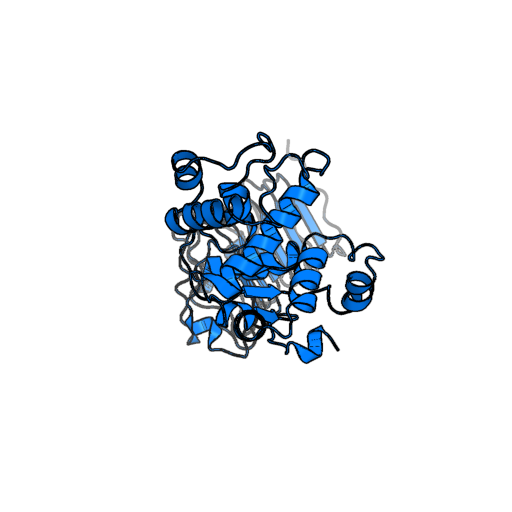TOM 684 N N . ILE A 1 87 ? 11.184 7.694 -21.286 1.00 96.38 87 ILE A N 1
ATOM 685 C CA . ILE A 1 87 ? 11.374 6.281 -21.654 1.00 96.38 87 ILE A CA 1
ATOM 686 C C . ILE A 1 87 ? 10.276 5.718 -22.562 1.00 96.38 87 ILE A C 1
ATOM 688 O O . ILE A 1 87 ? 10.406 4.584 -23.002 1.00 96.38 87 ILE A O 1
ATOM 692 N N . ASP A 1 88 ? 9.223 6.483 -22.850 1.00 95.44 88 ASP A N 1
ATOM 693 C CA . ASP A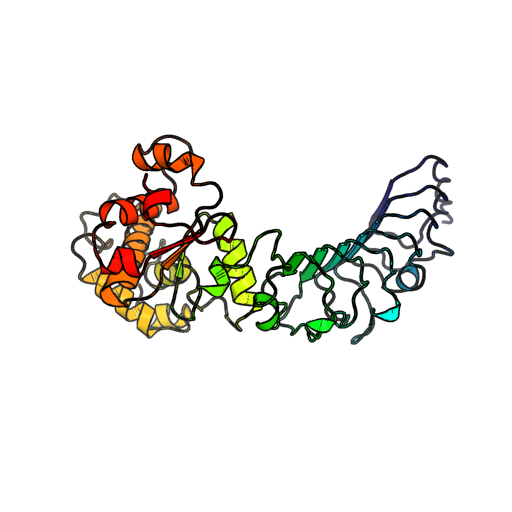 1 88 ? 8.035 6.031 -23.587 1.00 95.44 88 ASP A CA 1
ATOM 694 C C . ASP A 1 88 ? 8.372 5.284 -24.887 1.00 95.44 88 ASP A C 1
ATOM 696 O O . ASP A 1 88 ? 7.918 4.162 -25.081 1.00 95.44 88 ASP A O 1
ATOM 700 N N . ASP A 1 89 ? 9.228 5.867 -25.732 1.00 94.31 89 ASP A N 1
ATOM 701 C CA . ASP A 1 89 ? 9.594 5.303 -27.043 1.00 94.31 89 ASP A CA 1
ATOM 702 C C . ASP A 1 89 ? 10.738 4.268 -26.964 1.00 94.31 89 ASP A C 1
ATOM 704 O O . ASP A 1 89 ? 11.244 3.800 -27.982 1.00 94.31 89 ASP A O 1
ATOM 708 N N . ILE A 1 90 ? 11.194 3.944 -25.751 1.00 95.25 90 ILE A N 1
ATOM 709 C CA . ILE A 1 90 ? 12.278 2.988 -25.485 1.00 95.25 90 ILE A CA 1
ATOM 710 C C . ILE A 1 90 ? 11.720 1.631 -25.031 1.00 95.25 90 ILE A C 1
ATOM 712 O O . ILE A 1 90 ? 12.384 0.604 -25.175 1.00 95.25 90 ILE A O 1
ATOM 716 N N . LEU A 1 91 ? 10.518 1.610 -24.452 1.00 96.62 91 LEU A N 1
ATOM 717 C CA . LEU A 1 91 ? 9.919 0.398 -23.903 1.00 96.62 91 LEU A CA 1
ATOM 718 C C . LEU A 1 91 ? 9.519 -0.582 -25.027 1.00 96.62 91 LEU A C 1
ATOM 720 O O . LEU A 1 91 ? 8.742 -0.202 -25.898 1.00 96.62 91 LEU A O 1
ATOM 724 N N . PRO A 1 92 ? 9.980 -1.849 -25.001 1.00 95.69 92 PRO A N 1
ATOM 725 C CA . PRO A 1 92 ? 9.623 -2.834 -26.026 1.00 95.69 92 PRO A CA 1
ATOM 726 C C . PRO A 1 92 ? 8.135 -3.226 -26.015 1.00 95.69 92 PRO A C 1
ATOM 728 O O . PRO A 1 92 ? 7.543 -3.422 -24.952 1.00 95.69 92 PRO A O 1
ATOM 731 N N . ASP A 1 93 ? 7.548 -3.470 -27.190 1.00 95.38 93 ASP A N 1
ATOM 732 C CA . ASP A 1 93 ? 6.121 -3.824 -27.344 1.00 95.38 93 ASP A CA 1
ATOM 733 C C . ASP A 1 93 ? 5.715 -5.152 -26.675 1.00 95.38 93 ASP A C 1
ATOM 735 O O . ASP A 1 93 ? 4.546 -5.365 -26.319 1.00 95.38 93 ASP A O 1
ATOM 739 N N . LYS A 1 94 ? 6.671 -6.076 -26.509 1.00 96.62 94 LYS A N 1
ATOM 740 C CA . LYS A 1 94 ? 6.462 -7.396 -25.882 1.00 96.62 94 LYS A CA 1
ATOM 741 C C . LYS A 1 94 ? 6.623 -7.382 -24.362 1.00 96.62 94 LYS A C 1
ATOM 743 O O . LYS A 1 94 ? 6.433 -8.427 -23.726 1.00 96.62 94 LYS A O 1
ATOM 748 N N . LEU A 1 95 ? 6.923 -6.222 -23.777 1.00 98.25 95 LEU A N 1
ATOM 749 C CA . LEU A 1 95 ? 7.121 -6.075 -22.344 1.00 98.25 95 LEU A CA 1
ATOM 750 C C . LEU A 1 95 ? 5.832 -6.413 -21.582 1.00 98.25 95 LEU A C 1
ATOM 752 O O . LEU A 1 95 ? 4.751 -5.910 -21.880 1.00 98.25 95 LEU A O 1
ATOM 756 N N . LYS A 1 96 ? 5.957 -7.277 -20.574 1.00 98.50 96 LYS A N 1
ATOM 757 C CA . LYS A 1 96 ? 4.856 -7.738 -19.713 1.00 98.50 96 LYS A CA 1
ATOM 758 C C . LYS A 1 96 ? 4.953 -7.189 -18.297 1.00 98.50 96 LYS A C 1
ATOM 760 O O . LYS A 1 96 ? 3.919 -7.042 -17.649 1.00 98.50 96 LYS A O 1
ATOM 765 N N . LYS A 1 97 ? 6.165 -6.905 -17.814 1.00 98.81 97 LYS A N 1
ATOM 766 C CA . LYS A 1 97 ? 6.402 -6.333 -16.485 1.00 98.81 97 LYS A CA 1
ATOM 767 C C . LYS A 1 97 ? 7.402 -5.192 -16.551 1.00 98.81 97 LYS A C 1
ATOM 769 O O . LYS A 1 97 ? 8.462 -5.339 -17.161 1.00 98.81 97 LYS A O 1
ATOM 774 N N . LEU A 1 98 ? 7.068 -4.098 -15.880 1.00 98.81 98 LEU A N 1
ATOM 775 C CA . LEU A 1 98 ? 7.906 -2.913 -15.776 1.00 98.81 98 LEU A CA 1
ATOM 776 C C . LEU A 1 98 ? 8.005 -2.477 -14.315 1.00 98.81 98 LEU A C 1
ATOM 778 O O . LEU A 1 98 ? 6.988 -2.227 -13.676 1.00 98.81 98 LEU A O 1
ATOM 782 N N . SER A 1 99 ? 9.220 -2.345 -13.801 1.00 98.81 99 SER A N 1
ATOM 783 C CA . SER A 1 99 ? 9.476 -1.753 -12.487 1.00 98.81 99 SER A CA 1
ATOM 784 C C . SER A 1 99 ? 10.360 -0.524 -12.643 1.00 98.81 99 SER A C 1
ATOM 786 O O . SER A 1 99 ? 11.430 -0.620 -13.243 1.00 98.81 99 SER A O 1
ATOM 788 N N . ILE A 1 100 ? 9.928 0.611 -12.096 1.00 98.56 100 ILE A N 1
ATOM 789 C CA . ILE A 1 100 ? 10.685 1.866 -12.070 1.00 98.56 100 ILE A CA 1
ATOM 790 C C . ILE A 1 100 ? 10.713 2.359 -10.631 1.00 98.56 100 ILE A C 1
ATOM 792 O O . ILE A 1 100 ? 9.751 2.952 -10.147 1.00 98.56 100 ILE A O 1
ATOM 796 N N . ASN A 1 101 ? 11.827 2.110 -9.952 1.00 98.44 101 ASN A N 1
ATOM 797 C CA . ASN A 1 101 ? 11.930 2.334 -8.519 1.00 98.44 101 ASN A CA 1
ATOM 798 C C . ASN A 1 101 ? 12.981 3.392 -8.192 1.00 98.44 101 ASN A C 1
ATOM 800 O O . ASN A 1 101 ? 14.147 3.274 -8.578 1.00 98.44 101 ASN A O 1
ATOM 804 N N . PHE A 1 102 ? 12.588 4.436 -7.465 1.00 98.06 102 PHE A N 1
ATOM 805 C CA . PHE A 1 102 ? 13.491 5.487 -6.971 1.00 98.06 102 PHE A CA 1
ATOM 806 C C . PHE A 1 102 ? 14.360 6.117 -8.076 1.00 98.06 102 PHE A C 1
ATOM 808 O O . PHE A 1 102 ? 15.527 6.457 -7.864 1.00 98.06 102 PHE A O 1
ATOM 815 N N . CYS A 1 103 ? 13.793 6.235 -9.279 1.00 96.62 103 CYS A N 1
ATOM 816 C CA . CYS A 1 103 ? 14.439 6.802 -10.459 1.00 96.62 103 CYS A CA 1
ATOM 817 C C . CYS A 1 103 ? 13.977 8.248 -10.680 1.00 96.62 103 CYS A C 1
ATOM 819 O O . CYS A 1 103 ? 13.395 8.563 -11.710 1.00 96.62 103 CYS A O 1
ATOM 821 N N . ASP A 1 104 ? 14.242 9.135 -9.719 1.00 91.56 104 ASP A N 1
ATOM 822 C CA . ASP A 1 104 ? 13.640 10.482 -9.675 1.00 91.56 104 ASP A CA 1
ATOM 823 C C . ASP A 1 104 ? 14.035 11.397 -10.866 1.00 91.56 104 ASP A C 1
ATOM 825 O O . ASP A 1 104 ? 13.373 12.395 -11.135 1.00 91.56 104 ASP A O 1
ATOM 829 N N . ASN A 1 105 ? 15.090 11.053 -11.621 1.00 95.62 105 ASN A N 1
ATOM 830 C CA . ASN A 1 105 ? 15.495 11.767 -12.843 1.00 95.62 105 ASN A CA 1
ATOM 831 C C . ASN A 1 105 ? 14.759 11.294 -14.113 1.00 95.62 105 ASN A C 1
ATOM 833 O O . ASN A 1 105 ? 14.897 11.923 -15.167 1.00 95.62 105 ASN A O 1
ATOM 837 N N . ILE A 1 106 ? 14.007 10.193 -14.037 1.00 96.69 106 ILE A N 1
ATOM 838 C CA . ILE A 1 106 ? 13.184 9.659 -15.125 1.00 96.69 106 ILE A CA 1
ATOM 839 C C . ILE A 1 106 ? 11.755 10.172 -14.943 1.00 96.69 106 ILE A C 1
ATOM 841 O O . ILE A 1 106 ? 11.176 10.051 -13.865 1.00 96.69 106 ILE A O 1
ATOM 845 N N . LYS A 1 107 ? 11.164 10.727 -16.004 1.00 97.00 107 LYS A N 1
ATOM 846 C CA . LYS A 1 107 ? 9.726 11.011 -16.023 1.00 97.00 107 LYS A CA 1
ATOM 847 C C . LYS A 1 107 ? 8.965 9.692 -16.072 1.00 97.00 107 LYS A C 1
ATOM 849 O O . LYS A 1 107 ? 9.288 8.833 -16.893 1.00 97.00 107 LYS A O 1
ATOM 854 N N . LEU A 1 108 ? 7.960 9.543 -15.210 1.00 97.94 108 LEU A N 1
ATOM 855 C CA . LEU A 1 108 ? 7.090 8.370 -15.241 1.00 97.94 108 LEU A CA 1
ATOM 856 C C . LEU A 1 108 ? 6.425 8.248 -16.625 1.00 97.94 108 LEU A C 1
ATOM 858 O O . LEU A 1 108 ? 6.020 9.270 -17.184 1.00 97.94 108 LEU A O 1
ATOM 862 N N . PRO A 1 109 ? 6.329 7.030 -17.184 1.00 97.62 109 PRO A N 1
ATOM 863 C CA . PRO A 1 109 ? 5.907 6.838 -18.566 1.00 97.62 109 PRO A CA 1
ATOM 864 C C . PRO A 1 109 ? 4.445 7.236 -18.766 1.00 97.62 109 PRO A C 1
ATOM 866 O O . PRO A 1 109 ? 3.585 6.823 -17.987 1.00 97.62 109 PRO A O 1
ATOM 869 N N . VAL A 1 110 ? 4.142 7.996 -19.819 1.00 97.31 110 VAL A N 1
ATOM 870 C CA . VAL A 1 110 ? 2.754 8.372 -20.172 1.00 97.31 110 VAL A CA 1
ATOM 871 C C . VAL A 1 110 ? 2.206 7.562 -21.347 1.00 97.31 110 VAL A C 1
ATOM 873 O O . VAL A 1 110 ? 1.022 7.652 -21.677 1.00 97.31 110 VAL A O 1
ATOM 876 N N . LYS A 1 111 ? 3.050 6.719 -21.944 1.00 96.25 111 LYS A N 1
ATOM 877 C CA . LYS A 1 111 ? 2.689 5.662 -22.887 1.00 96.25 111 LYS A CA 1
ATOM 878 C C . LYS A 1 111 ? 3.262 4.341 -22.389 1.00 96.25 111 LYS A C 1
ATOM 880 O O . LYS A 1 111 ? 4.429 4.271 -22.011 1.00 96.25 111 LYS A O 1
ATOM 885 N N . LEU A 1 112 ? 2.437 3.299 -22.392 1.00 97.81 112 LEU A N 1
ATOM 886 C CA . LEU A 1 112 ? 2.830 1.954 -21.982 1.00 97.81 112 LEU A CA 1
ATOM 887 C C . LEU A 1 112 ? 2.646 0.969 -23.143 1.00 97.81 112 LEU A C 1
ATOM 889 O O . LEU A 1 112 ? 1.701 1.125 -23.920 1.00 97.81 112 LEU A O 1
ATOM 893 N N . PRO A 1 113 ? 3.482 -0.081 -23.233 1.00 96.75 113 PRO A N 1
ATOM 894 C CA . PRO A 1 113 ? 3.251 -1.184 -24.156 1.00 96.75 113 PRO A CA 1
ATOM 895 C C . PRO A 1 113 ? 1.877 -1.821 -23.928 1.00 96.75 113 PRO A C 1
ATOM 897 O O . PRO A 1 113 ? 1.507 -2.141 -22.797 1.00 96.75 113 PRO A O 1
ATOM 900 N N . VAL A 1 114 ? 1.133 -2.072 -25.007 1.00 95.38 114 VAL A N 1
ATOM 901 C CA . VAL A 1 114 ? -0.250 -2.592 -24.944 1.00 95.38 114 VAL A CA 1
ATOM 902 C C . VAL A 1 114 ? -0.365 -3.963 -24.263 1.00 95.38 114 VAL A C 1
ATOM 904 O O . VAL A 1 114 ? -1.425 -4.324 -23.756 1.00 95.38 114 VAL A O 1
ATOM 907 N N . ASN A 1 115 ? 0.730 -4.730 -24.237 1.00 93.94 115 ASN A N 1
ATOM 908 C CA . ASN A 1 115 ? 0.797 -6.065 -23.642 1.00 93.94 115 ASN A CA 1
ATOM 909 C C . ASN A 1 115 ? 1.247 -6.067 -22.174 1.00 93.94 115 ASN A C 1
ATOM 911 O O . ASN A 1 115 ? 1.314 -7.146 -21.574 1.00 93.94 115 ASN A O 1
ATOM 915 N N . LEU A 1 116 ? 1.553 -4.901 -21.594 1.00 98.50 116 LEU A N 1
ATOM 916 C CA . LEU A 1 116 ? 2.035 -4.798 -20.222 1.00 98.50 116 LEU A CA 1
ATOM 917 C C . LEU A 1 116 ? 0.951 -5.275 -19.245 1.00 98.50 116 LEU A C 1
ATOM 919 O O . LEU A 1 116 ? -0.206 -4.867 -19.321 1.00 98.50 116 LEU A O 1
ATOM 923 N N . LYS A 1 117 ? 1.330 -6.174 -18.335 1.00 98.50 117 LYS A N 1
ATOM 924 C CA . LYS A 1 117 ? 0.433 -6.811 -17.359 1.00 98.50 117 LYS A CA 1
ATOM 925 C C . LYS A 1 117 ? 0.675 -6.361 -15.934 1.00 98.50 117 LYS A C 1
ATOM 927 O O . LYS A 1 117 ? -0.229 -6.465 -15.119 1.00 98.50 117 LYS A O 1
ATOM 932 N N . SER A 1 118 ? 1.871 -5.881 -15.623 1.00 98.75 118 SER A N 1
ATOM 933 C CA . SER A 1 118 ? 2.186 -5.382 -14.292 1.00 98.75 118 SER A CA 1
ATOM 934 C C . SER A 1 118 ? 3.147 -4.211 -14.374 1.00 98.75 118 SER A C 1
ATOM 936 O O . SER A 1 118 ? 4.114 -4.241 -15.146 1.00 98.75 118 SER A O 1
ATOM 938 N N . ILE A 1 119 ? 2.880 -3.195 -13.563 1.00 98.81 119 ILE A N 1
ATOM 939 C CA . ILE A 1 119 ? 3.760 -2.056 -13.373 1.00 98.81 119 ILE A CA 1
ATOM 940 C C . ILE A 1 119 ? 3.963 -1.780 -11.884 1.00 98.81 119 ILE A C 1
ATOM 942 O O . ILE A 1 119 ? 3.010 -1.753 -11.105 1.00 98.81 119 ILE A O 1
ATOM 946 N N . ASN A 1 120 ? 5.215 -1.580 -11.488 1.00 98.75 120 ASN A N 1
ATOM 947 C CA . ASN A 1 120 ? 5.592 -1.186 -10.136 1.00 98.75 120 ASN A CA 1
ATOM 948 C C . ASN A 1 120 ? 6.356 0.136 -10.183 1.00 98.75 120 ASN A C 1
ATOM 950 O O . ASN A 1 120 ? 7.380 0.226 -10.862 1.00 98.75 120 ASN A O 1
ATOM 954 N N . LEU A 1 121 ? 5.856 1.150 -9.485 1.00 98.62 121 LEU A N 1
ATOM 955 C CA . LEU A 1 121 ? 6.427 2.492 -9.486 1.00 98.62 121 LEU A CA 1
ATOM 956 C C . LEU A 1 121 ? 6.726 2.947 -8.058 1.00 98.62 121 LEU A C 1
ATOM 958 O O . LEU A 1 121 ? 5.844 2.932 -7.202 1.00 98.62 121 LEU A O 1
ATOM 962 N N . SER A 1 122 ? 7.941 3.426 -7.809 1.00 98.12 122 SER A N 1
ATOM 963 C CA . SER A 1 122 ? 8.309 4.023 -6.522 1.00 98.12 122 SER A CA 1
ATOM 964 C C . SER A 1 122 ? 9.122 5.301 -6.703 1.00 98.12 122 SER A C 1
ATOM 966 O O . SER A 1 122 ? 9.851 5.463 -7.688 1.00 98.12 122 SER A O 1
ATOM 968 N N . SER A 1 123 ? 9.032 6.219 -5.745 1.00 97.06 123 SER A N 1
ATOM 969 C CA . SER A 1 123 ? 9.792 7.472 -5.756 1.00 97.06 123 SER A CA 1
ATOM 970 C C . SER A 1 123 ? 10.208 7.877 -4.348 1.00 97.06 123 SER A C 1
ATOM 972 O O . SER A 1 123 ? 9.602 7.499 -3.350 1.00 97.06 123 SER A O 1
ATOM 974 N N . ARG A 1 124 ? 11.283 8.660 -4.239 1.00 95.31 124 ARG A N 1
ATOM 975 C CA . ARG A 1 124 ? 11.733 9.172 -2.935 1.00 95.31 124 ARG A CA 1
ATOM 976 C C . ARG A 1 124 ? 10.874 10.316 -2.419 1.00 95.31 124 ARG A C 1
ATOM 978 O O . ARG A 1 124 ? 10.906 10.621 -1.228 1.00 95.31 124 ARG A O 1
ATOM 985 N N . THR A 1 125 ? 10.159 10.978 -3.319 1.00 93.56 125 THR A N 1
ATOM 986 C CA . THR A 1 125 ? 9.319 12.137 -3.029 1.00 93.56 125 THR A CA 1
ATOM 987 C C . THR A 1 125 ? 7.972 11.996 -3.728 1.00 93.56 125 THR A C 1
ATOM 989 O O . THR A 1 125 ? 7.905 11.344 -4.766 1.00 93.56 125 THR A O 1
ATOM 992 N N . PRO A 1 126 ? 6.897 12.618 -3.212 1.00 95.25 126 PRO A N 1
ATOM 993 C CA . PRO A 1 126 ? 5.607 12.593 -3.889 1.00 95.25 126 PRO A CA 1
ATOM 994 C C . PRO A 1 126 ? 5.695 13.092 -5.341 1.00 95.25 126 PRO A C 1
ATOM 996 O O . PRO A 1 126 ? 6.181 14.197 -5.575 1.00 95.25 126 PRO A O 1
ATOM 999 N N . ILE A 1 127 ? 5.193 12.308 -6.297 1.00 96.06 127 ILE A N 1
ATOM 1000 C CA . ILE A 1 127 ? 5.164 12.645 -7.729 1.00 96.06 127 ILE A CA 1
ATOM 1001 C C . ILE A 1 127 ? 3.854 12.168 -8.352 1.00 96.06 127 ILE A C 1
ATOM 1003 O O . ILE A 1 127 ? 3.415 11.058 -8.076 1.00 96.06 127 ILE A O 1
ATOM 1007 N N . ALA A 1 128 ? 3.218 12.990 -9.186 1.00 97.00 128 ALA A N 1
ATOM 1008 C CA . ALA A 1 128 ? 2.021 12.582 -9.914 1.00 97.00 128 ALA A CA 1
ATOM 1009 C C . ALA A 1 128 ? 2.383 11.730 -11.134 1.00 97.00 128 ALA A C 1
ATOM 1011 O O . ALA A 1 128 ? 3.276 12.083 -11.905 1.00 97.00 128 ALA A O 1
ATOM 1012 N N . TRP A 1 129 ? 1.675 10.618 -11.322 1.00 97.94 129 TRP A N 1
ATOM 1013 C CA . TRP A 1 129 ? 1.758 9.844 -12.550 1.00 97.94 129 TRP A CA 1
ATOM 1014 C C . TRP A 1 129 ? 0.723 10.355 -13.554 1.00 97.94 129 TRP A C 1
ATOM 1016 O O . TRP A 1 129 ? -0.448 9.988 -13.514 1.00 97.94 129 TRP A O 1
ATOM 1026 N N . GLU A 1 130 ? 1.169 11.223 -14.460 1.00 96.56 130 GLU A N 1
ATOM 1027 C CA . GLU A 1 130 ? 0.318 11.950 -15.416 1.00 96.56 130 GLU A CA 1
ATOM 1028 C C . GLU A 1 130 ? -0.086 11.116 -16.649 1.00 96.56 130 GLU A C 1
ATOM 1030 O O . GLU A 1 130 ? -0.277 11.650 -17.741 1.00 96.56 130 GLU A O 1
ATOM 1035 N N . ILE A 1 131 ? -0.203 9.792 -16.506 1.00 97.62 131 ILE A N 1
ATOM 1036 C CA . ILE A 1 131 ? -0.669 8.927 -17.594 1.00 97.62 131 ILE A CA 1
ATOM 1037 C C . ILE A 1 131 ? -2.188 9.091 -17.800 1.00 97.62 131 ILE A C 1
ATOM 1039 O O . ILE A 1 131 ? -2.958 8.960 -16.842 1.00 97.62 131 ILE A O 1
ATOM 1043 N N . PRO A 1 132 ? -2.662 9.338 -19.037 1.00 95.12 132 PRO A N 1
ATOM 1044 C CA . PRO A 1 132 ? -4.088 9.295 -19.340 1.00 95.12 132 PRO A CA 1
ATOM 1045 C C . PRO A 1 132 ? -4.672 7.899 -19.092 1.00 95.12 132 PRO A C 1
ATOM 1047 O O . PRO A 1 132 ? -4.068 6.891 -19.458 1.00 95.12 132 PRO A O 1
ATOM 1050 N N . THR A 1 133 ? -5.886 7.819 -18.549 1.00 93.25 133 THR A N 1
ATOM 1051 C CA . THR A 1 133 ? -6.598 6.549 -18.293 1.00 93.25 133 THR A CA 1
ATOM 1052 C C . THR A 1 133 ? -6.742 5.666 -19.536 1.00 93.25 133 THR A C 1
ATOM 1054 O O . THR A 1 133 ? -6.687 4.439 -19.430 1.00 93.25 133 THR A O 1
ATOM 1057 N N . CYS A 1 134 ? -6.887 6.275 -20.718 1.00 91.12 134 CYS A N 1
ATOM 1058 C CA . CYS A 1 134 ? -6.962 5.579 -22.005 1.00 91.12 134 CYS A CA 1
ATOM 1059 C C . CYS A 1 134 ? -5.632 4.951 -22.455 1.00 91.12 134 CYS A C 1
ATOM 1061 O O . CYS A 1 134 ? -5.650 4.044 -23.283 1.00 91.12 134 CYS A O 1
ATOM 1063 N N . ASN A 1 135 ? -4.499 5.386 -21.893 1.00 95.50 135 ASN A N 1
ATOM 1064 C CA . ASN A 1 135 ? -3.175 4.834 -22.188 1.00 95.50 135 ASN A CA 1
ATOM 1065 C C . ASN A 1 135 ? -2.804 3.664 -21.262 1.00 95.50 135 ASN A C 1
ATOM 1067 O O . ASN A 1 135 ? -1.744 3.062 -21.436 1.00 95.50 135 ASN A O 1
ATOM 1071 N N . LEU A 1 136 ? -3.650 3.328 -20.280 1.00 97.19 136 LEU A N 1
ATOM 1072 C CA . LEU A 1 136 ? -3.451 2.162 -19.425 1.00 97.19 136 LEU A CA 1
ATOM 1073 C C . LEU A 1 136 ? -3.870 0.874 -20.160 1.00 97.19 136 LEU A C 1
ATOM 1075 O O . LEU A 1 136 ? -5.024 0.773 -20.596 1.00 97.19 136 LEU A O 1
ATOM 1079 N N . PRO A 1 137 ? -2.988 -0.138 -20.248 1.00 97.50 137 PRO A N 1
ATOM 1080 C CA . PRO A 1 137 ? -3.307 -1.436 -20.835 1.00 97.50 137 PRO A CA 1
ATOM 1081 C C . PRO A 1 137 ? -4.504 -2.129 -20.173 1.00 97.50 137 PRO A C 1
ATOM 1083 O O . PRO A 1 137 ? -4.855 -1.865 -19.022 1.00 97.50 137 PRO A O 1
ATOM 1086 N N . ALA A 1 138 ? -5.142 -3.040 -20.906 1.00 96.88 138 ALA A N 1
ATOM 1087 C CA . ALA A 1 138 ? -6.208 -3.876 -20.361 1.00 96.88 138 ALA A CA 1
ATOM 1088 C C . ALA A 1 138 ? -5.649 -4.906 -19.365 1.00 96.88 138 ALA A C 1
ATOM 1090 O O . ALA A 1 138 ? -4.654 -5.587 -19.655 1.00 96.88 138 ALA A O 1
ATOM 1091 N N . HIS A 1 139 ? -6.340 -5.072 -18.238 1.00 97.44 139 HIS A N 1
ATOM 1092 C CA . HIS A 1 139 ? -5.986 -6.006 -17.168 1.00 97.44 139 HIS A CA 1
ATOM 1093 C C . HIS A 1 139 ? -4.603 -5.762 -16.545 1.00 97.44 139 HIS A C 1
ATOM 1095 O O . HIS A 1 139 ? -3.884 -6.716 -16.242 1.00 97.44 139 HIS A O 1
ATOM 1101 N N . ILE A 1 140 ? -4.191 -4.497 -16.425 1.00 98.44 140 ILE A N 1
ATOM 1102 C CA . ILE A 1 140 ? -2.917 -4.145 -15.793 1.00 98.44 140 ILE A CA 1
ATOM 1103 C C . ILE A 1 140 ? -3.021 -4.215 -14.265 1.00 98.44 140 ILE A C 1
ATOM 1105 O O . ILE A 1 140 ? -3.982 -3.726 -13.673 1.00 98.44 140 ILE A O 1
ATOM 1109 N N . ASP A 1 141 ? -2.000 -4.790 -13.631 1.00 98.75 141 ASP A N 1
ATOM 1110 C CA . ASP A 1 141 ? -1.775 -4.690 -12.192 1.00 98.75 141 ASP A CA 1
ATOM 1111 C C . ASP A 1 141 ? -0.829 -3.530 -11.868 1.00 98.75 141 ASP A C 1
ATOM 1113 O O . ASP A 1 141 ? 0.285 -3.461 -12.396 1.00 98.75 141 ASP A O 1
ATOM 1117 N N . ILE A 1 142 ? -1.251 -2.630 -10.985 1.00 98.56 142 ILE A N 1
ATOM 1118 C CA . ILE A 1 142 ? -0.489 -1.444 -10.589 1.00 98.56 142 ILE A CA 1
ATOM 1119 C C . ILE A 1 142 ? -0.035 -1.595 -9.138 1.00 98.56 142 ILE A C 1
ATOM 1121 O O . ILE A 1 142 ? -0.835 -1.803 -8.230 1.00 98.56 142 ILE A O 1
ATOM 1125 N N . SER A 1 143 ? 1.259 -1.439 -8.888 1.00 98.06 143 SER A N 1
ATOM 1126 C CA . SER A 1 143 ? 1.821 -1.339 -7.541 1.00 98.06 143 SER A CA 1
ATOM 1127 C C . SER A 1 143 ? 2.565 -0.020 -7.378 1.00 98.06 143 SER A C 1
ATOM 1129 O O . SER A 1 143 ? 3.244 0.444 -8.292 1.00 98.06 143 SER A O 1
ATOM 1131 N N . THR A 1 144 ? 2.403 0.598 -6.211 1.00 97.12 144 THR A N 1
ATOM 1132 C CA . THR A 1 144 ? 3.065 1.859 -5.854 1.00 97.12 144 THR A CA 1
ATOM 1133 C C . THR A 1 144 ? 3.563 1.808 -4.415 1.00 97.12 144 THR A C 1
ATOM 1135 O O . THR A 1 144 ? 3.265 0.862 -3.688 1.00 97.12 144 THR A O 1
ATOM 1138 N N . ASP A 1 145 ? 4.303 2.829 -3.997 1.00 95.31 145 ASP A N 1
ATOM 1139 C CA . ASP A 1 145 ? 4.846 2.997 -2.646 1.00 95.31 145 ASP A CA 1
ATOM 1140 C C . ASP A 1 145 ? 4.136 4.088 -1.816 1.00 95.31 145 ASP A C 1
ATOM 1142 O O . ASP A 1 145 ? 4.592 4.431 -0.725 1.00 95.31 145 ASP A O 1
ATOM 1146 N N . GLY A 1 146 ? 3.035 4.660 -2.322 1.00 95.81 146 GLY A N 1
ATOM 1147 C CA . GLY A 1 146 ? 2.323 5.780 -1.695 1.00 95.81 146 GLY A CA 1
ATOM 1148 C C . GLY A 1 146 ? 2.877 7.166 -2.052 1.00 95.81 146 GLY A C 1
ATOM 1149 O O . GLY A 1 146 ? 2.209 8.182 -1.816 1.00 95.81 146 GLY A O 1
ATOM 1150 N N . TYR A 1 147 ? 4.077 7.244 -2.635 1.00 96.62 147 TYR A N 1
ATOM 1151 C CA . TYR A 1 147 ? 4.665 8.493 -3.124 1.00 96.62 147 TYR A CA 1
ATOM 1152 C C . TYR A 1 147 ? 4.264 8.774 -4.568 1.00 96.62 147 TYR A C 1
ATOM 1154 O O . TYR A 1 147 ? 4.006 9.929 -4.915 1.00 96.62 147 TYR A O 1
ATOM 1162 N N . VAL A 1 148 ? 4.134 7.734 -5.389 1.00 97.88 148 VAL A N 1
ATOM 1163 C CA . VAL A 1 148 ? 3.566 7.862 -6.734 1.00 97.88 148 VAL A CA 1
ATOM 1164 C C . VAL A 1 148 ? 2.059 8.086 -6.633 1.00 97.88 148 VAL A C 1
ATOM 1166 O O . VAL A 1 148 ? 1.314 7.202 -6.214 1.00 97.88 148 VAL A O 1
ATOM 1169 N N . LYS A 1 149 ? 1.610 9.285 -7.008 1.00 97.75 149 LYS A N 1
ATOM 1170 C CA . LYS A 1 149 ? 0.206 9.683 -6.959 1.00 97.75 149 LYS A CA 1
ATOM 1171 C C . LYS A 1 149 ? -0.525 9.233 -8.213 1.00 97.75 149 LYS A C 1
ATOM 1173 O O . LYS A 1 149 ? -0.087 9.510 -9.330 1.00 97.75 149 LYS A O 1
ATOM 1178 N N . LEU A 1 150 ? -1.634 8.540 -8.006 1.00 97.56 150 LEU A N 1
ATOM 1179 C CA . LEU A 1 150 ? -2.479 7.969 -9.042 1.00 97.56 150 LEU A CA 1
ATOM 1180 C C . LEU A 1 150 ? -3.669 8.888 -9.304 1.00 97.56 150 LEU A C 1
ATOM 1182 O O . LEU A 1 150 ? -4.202 9.506 -8.383 1.00 97.56 150 LEU A O 1
ATOM 1186 N N . ASN A 1 151 ? -4.121 8.932 -10.555 1.00 95.88 151 ASN A N 1
ATOM 1187 C CA . ASN A 1 151 ? -5.407 9.537 -10.872 1.00 95.88 151 ASN A CA 1
ATOM 1188 C C . ASN A 1 151 ? -6.529 8.642 -10.288 1.00 95.88 151 ASN A C 1
ATOM 1190 O O . ASN A 1 151 ? -6.572 7.451 -10.614 1.00 95.88 151 ASN A O 1
ATOM 1194 N N . PRO A 1 152 ? -7.447 9.175 -9.456 1.00 93.75 152 PRO A N 1
ATOM 1195 C CA . PRO A 1 152 ? -8.560 8.406 -8.895 1.00 93.75 152 PRO A CA 1
ATOM 1196 C C . PRO A 1 152 ? -9.448 7.718 -9.938 1.00 93.75 152 PRO A C 1
ATOM 1198 O O . PRO A 1 152 ? -10.051 6.689 -9.638 1.00 93.75 152 PRO A O 1
ATOM 1201 N N . GLU A 1 153 ? -9.497 8.223 -11.174 1.00 94.19 153 GLU A N 1
ATOM 1202 C CA . GLU A 1 153 ? -10.216 7.581 -12.279 1.00 94.19 153 GLU A CA 1
ATOM 1203 C C . GLU A 1 153 ? -9.718 6.156 -12.565 1.00 94.19 153 GLU A C 1
ATOM 1205 O O . GLU A 1 153 ? -10.477 5.345 -13.094 1.00 94.19 153 GLU A O 1
ATOM 1210 N N . PHE A 1 154 ? -8.488 5.798 -12.174 1.00 95.31 154 PHE A N 1
ATOM 1211 C CA . PHE A 1 154 ? -7.970 4.431 -12.328 1.00 95.31 154 PHE A CA 1
ATOM 1212 C C . PHE A 1 154 ? -8.837 3.418 -11.577 1.00 95.31 154 PHE A C 1
ATOM 1214 O O . PHE A 1 154 ? -9.015 2.298 -12.044 1.00 95.31 154 PHE A O 1
ATOM 1221 N N . LEU A 1 155 ? -9.429 3.822 -10.450 1.00 92.69 155 LEU A N 1
ATOM 1222 C CA . LEU A 1 155 ? -10.293 2.971 -9.633 1.00 92.69 155 LEU A CA 1
ATOM 1223 C C . LEU A 1 155 ? -11.660 2.708 -10.284 1.00 92.69 155 LEU A C 1
ATOM 1225 O O . LEU A 1 155 ? -12.379 1.814 -9.849 1.00 92.69 155 LEU A O 1
ATOM 1229 N N . THR A 1 156 ? -12.038 3.476 -11.313 1.00 90.44 156 THR A N 1
ATOM 1230 C CA . THR A 1 156 ? -13.299 3.267 -12.049 1.00 90.44 156 THR A CA 1
ATOM 1231 C C . THR A 1 156 ? -13.211 2.112 -13.049 1.00 90.44 156 THR A C 1
ATOM 1233 O O . THR A 1 156 ? -14.236 1.618 -13.518 1.00 90.44 156 THR A O 1
ATOM 1236 N N . ARG A 1 157 ? -11.994 1.649 -13.359 1.00 94.38 157 ARG A N 1
ATOM 1237 C CA . ARG A 1 157 ? -11.743 0.514 -14.247 1.00 94.38 157 ARG A CA 1
ATOM 1238 C C . ARG A 1 157 ? -11.702 -0.791 -13.460 1.00 94.38 157 ARG A C 1
ATOM 1240 O O . ARG A 1 157 ? -10.714 -1.096 -12.801 1.00 94.38 157 ARG A O 1
ATOM 1247 N N . SER A 1 158 ? -12.758 -1.591 -13.587 1.00 93.81 158 SER A N 1
ATOM 1248 C CA . SER A 1 158 ? -12.880 -2.898 -12.923 1.00 93.81 158 SER A CA 1
ATOM 1249 C C . SER A 1 158 ? -11.881 -3.948 -13.411 1.00 93.81 158 SER A C 1
ATOM 1251 O O . SER A 1 158 ? -11.690 -4.963 -12.747 1.00 93.81 158 SER A O 1
ATOM 1253 N N . ASP A 1 159 ? -11.256 -3.730 -14.569 1.00 96.25 159 ASP A N 1
ATOM 1254 C CA . ASP A 1 159 ? -10.250 -4.633 -15.111 1.00 96.25 159 ASP A CA 1
ATOM 1255 C C . ASP A 1 159 ? -8.854 -4.412 -14.508 1.00 96.25 159 ASP A C 1
ATOM 1257 O O . ASP A 1 159 ? -8.008 -5.293 -14.634 1.00 96.25 159 ASP A O 1
ATOM 1261 N N . ILE A 1 160 ? -8.612 -3.273 -13.850 1.00 97.50 160 ILE A N 1
ATOM 1262 C CA . ILE A 1 160 ? -7.333 -2.942 -13.214 1.00 97.50 160 ILE A CA 1
ATOM 1263 C C . ILE A 1 160 ? -7.294 -3.501 -11.792 1.00 97.50 160 ILE A C 1
ATOM 1265 O O . ILE A 1 160 ? -8.245 -3.363 -11.021 1.00 97.50 160 ILE A O 1
ATOM 1269 N N . THR A 1 161 ? -6.154 -4.078 -11.418 1.00 98.25 161 THR A N 1
ATOM 1270 C CA . THR A 1 161 ? -5.872 -4.475 -10.035 1.00 98.25 161 THR A CA 1
ATOM 1271 C C . THR A 1 161 ? -4.756 -3.633 -9.433 1.00 98.25 161 THR A C 1
ATOM 1273 O O . THR A 1 161 ? -3.944 -3.033 -10.136 1.00 98.25 161 THR A O 1
ATOM 1276 N N . PHE A 1 162 ? -4.722 -3.585 -8.105 1.00 97.62 162 PHE A N 1
ATOM 1277 C CA . PHE A 1 162 ? -3.735 -2.854 -7.330 1.00 97.62 162 PHE A CA 1
ATOM 1278 C C . PHE A 1 162 ? -3.036 -3.805 -6.362 1.00 97.62 162 PHE A C 1
ATOM 1280 O O . PHE A 1 162 ? -3.633 -4.298 -5.399 1.00 97.62 162 PHE A O 1
ATOM 1287 N N . SER A 1 163 ? -1.766 -4.097 -6.638 1.00 96.06 163 SER A N 1
ATOM 1288 C CA . SER A 1 163 ? -0.992 -5.130 -5.939 1.00 96.06 163 SER A CA 1
ATOM 1289 C C . SER A 1 163 ? -1.716 -6.485 -5.896 1.00 96.06 163 SER A C 1
ATOM 1291 O O . SER A 1 163 ? -1.808 -7.139 -4.853 1.00 96.06 163 SER A O 1
ATOM 1293 N N . ASN A 1 164 ? -2.191 -6.912 -7.064 1.00 96.19 164 ASN A N 1
ATOM 1294 C CA . ASN A 1 164 ? -2.905 -8.151 -7.384 1.00 96.19 164 ASN A CA 1
ATOM 1295 C C . ASN A 1 164 ? -4.301 -8.284 -6.763 1.00 96.19 164 ASN A C 1
ATOM 1297 O O . ASN A 1 164 ? -4.809 -9.397 -6.630 1.00 96.19 164 ASN A O 1
ATOM 1301 N N . LYS A 1 165 ? -4.917 -7.174 -6.344 1.00 96.12 165 LYS A N 1
ATOM 1302 C CA . LYS A 1 165 ? -6.245 -7.163 -5.719 1.00 96.12 165 LYS A CA 1
ATOM 1303 C C . LYS A 1 165 ? -7.128 -6.057 -6.294 1.00 96.12 165 LYS A C 1
ATOM 1305 O O . LYS A 1 165 ? -6.603 -5.004 -6.652 1.00 96.12 165 LYS A O 1
ATOM 1310 N N . PRO A 1 166 ? -8.455 -6.240 -6.345 1.00 96.50 166 PRO A N 1
ATOM 1311 C CA . PRO A 1 166 ? -9.379 -5.126 -6.515 1.00 96.50 166 PRO A CA 1
ATOM 1312 C C . PRO A 1 166 ? -9.178 -4.057 -5.428 1.00 96.50 166 PRO A C 1
ATOM 1314 O O . PRO A 1 166 ? -8.646 -4.329 -4.349 1.00 96.50 166 PRO A O 1
ATOM 1317 N N . ALA A 1 167 ? -9.628 -2.834 -5.703 1.00 95.81 167 ALA A N 1
ATOM 1318 C CA . ALA A 1 167 ? -9.502 -1.696 -4.789 1.00 95.81 167 ALA A CA 1
ATOM 1319 C C . ALA A 1 167 ? -10.806 -1.362 -4.044 1.00 95.81 167 ALA A C 1
ATOM 1321 O O . ALA A 1 167 ? -11.046 -0.200 -3.720 1.00 95.81 167 ALA A O 1
ATOM 1322 N N . GLY A 1 168 ? -11.674 -2.345 -3.783 1.00 95.81 168 GLY A N 1
ATOM 1323 C CA . GLY A 1 168 ? -12.967 -2.113 -3.128 1.00 95.81 168 GLY A CA 1
ATOM 1324 C C . GLY A 1 168 ? -12.840 -1.509 -1.725 1.00 95.81 168 GLY A C 1
ATOM 1325 O O . GLY A 1 168 ? -13.647 -0.657 -1.342 1.00 95.81 168 GLY A O 1
ATOM 1326 N N . ASP A 1 169 ? -11.797 -1.889 -0.983 1.00 95.19 169 ASP A N 1
ATOM 1327 C CA . ASP A 1 169 ? -11.483 -1.315 0.330 1.00 95.19 169 ASP A CA 1
ATOM 1328 C C . ASP A 1 169 ? -11.107 0.165 0.247 1.00 95.19 169 ASP A C 1
ATOM 1330 O O . ASP A 1 169 ? -11.624 0.976 1.015 1.00 95.19 169 ASP A O 1
ATOM 1334 N N . VAL A 1 170 ? -10.257 0.534 -0.709 1.00 95.19 170 VAL A N 1
ATOM 1335 C CA . VAL A 1 170 ? -9.838 1.925 -0.913 1.00 95.19 170 VAL A CA 1
ATOM 1336 C C . VAL A 1 170 ? -10.939 2.780 -1.535 1.00 95.19 170 VAL A C 1
ATOM 1338 O O . VAL A 1 170 ? -11.120 3.918 -1.115 1.00 95.19 170 VAL A O 1
ATOM 1341 N N . LEU A 1 171 ? -11.736 2.239 -2.458 1.00 95.06 171 LEU A N 1
ATOM 1342 C CA . LEU A 1 171 ? -12.932 2.907 -2.990 1.00 95.06 171 LEU A CA 1
ATOM 1343 C C . LEU A 1 171 ? -13.935 3.266 -1.885 1.00 95.06 171 LEU A C 1
ATOM 1345 O O . LEU A 1 171 ? -14.660 4.254 -1.990 1.00 95.06 171 LEU A O 1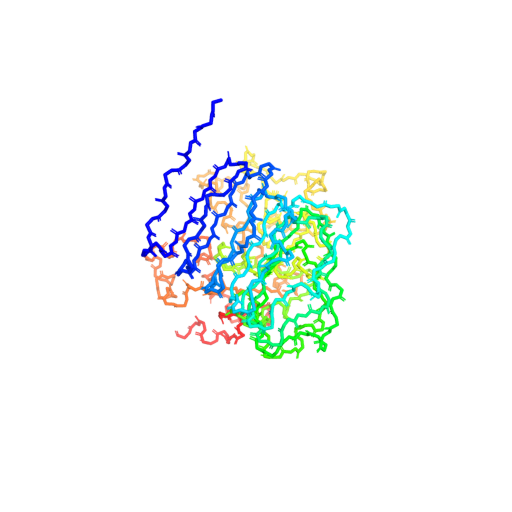
ATOM 1349 N N . SER A 1 172 ? -13.968 2.469 -0.817 1.00 95.19 172 SER A N 1
ATOM 1350 C CA . SER A 1 172 ? -14.841 2.691 0.335 1.00 95.19 172 SER A CA 1
ATOM 1351 C C . SER A 1 172 ? -14.257 3.636 1.385 1.00 95.19 172 SER A C 1
ATOM 1353 O O . SER A 1 172 ? -14.977 3.986 2.324 1.00 95.19 172 SER A O 1
ATOM 1355 N N . PHE A 1 173 ? -12.982 4.019 1.258 1.00 96.50 173 PHE A N 1
ATOM 1356 C CA . PHE A 1 173 ? -12.279 4.882 2.202 1.00 96.50 173 PHE A CA 1
ATOM 1357 C C . PHE A 1 173 ? -12.592 6.352 1.941 1.00 96.50 173 PHE A C 1
ATOM 1359 O O . PHE A 1 173 ? -12.555 6.818 0.804 1.00 96.50 173 PHE A O 1
ATOM 1366 N N . GLN A 1 174 ? -12.834 7.106 3.010 1.00 95.50 174 GLN A N 1
ATOM 1367 C CA . GLN A 1 174 ? -12.908 8.561 2.980 1.00 95.50 174 GLN A CA 1
ATOM 1368 C C . GLN A 1 174 ? -11.967 9.177 4.024 1.00 95.50 174 GLN A C 1
ATOM 1370 O O . GLN A 1 174 ? -11.756 8.593 5.093 1.00 95.50 174 GLN A O 1
ATOM 1375 N N . PRO A 1 175 ? -11.414 10.382 3.778 1.00 95.56 175 PRO A N 1
ATOM 1376 C CA . PRO A 1 175 ? -10.649 11.098 4.792 1.00 95.56 175 PRO A CA 1
ATOM 1377 C C . PRO A 1 175 ? -11.430 11.217 6.109 1.00 95.56 175 PRO A C 1
ATOM 1379 O O . PRO A 1 175 ? -12.544 11.738 6.154 1.00 95.56 175 PRO A O 1
ATOM 1382 N N . GLY A 1 176 ? -10.830 10.724 7.193 1.00 95.00 176 GLY A N 1
ATOM 1383 C CA . GLY A 1 176 ? -11.453 10.660 8.516 1.00 95.00 176 GLY A CA 1
ATOM 1384 C C . GLY A 1 176 ? -11.871 9.254 8.954 1.00 95.00 176 GLY A C 1
ATOM 1385 O O . GLY A 1 176 ? -12.043 9.058 10.163 1.00 95.00 176 GLY A O 1
ATOM 1386 N N . ASP A 1 177 ? -11.962 8.297 8.031 1.00 97.38 177 ASP A N 1
ATOM 1387 C CA . ASP A 1 177 ? -12.119 6.869 8.326 1.00 97.38 177 ASP A CA 1
ATOM 1388 C C . ASP A 1 177 ? -10.821 6.273 8.897 1.00 97.38 177 ASP A C 1
ATOM 1390 O O . ASP A 1 177 ? -9.805 6.961 9.041 1.00 97.38 177 ASP A O 1
ATOM 1394 N N . VAL A 1 178 ? -10.851 4.993 9.280 1.00 97.31 178 VAL A N 1
ATOM 1395 C CA . VAL A 1 178 ? -9.655 4.257 9.726 1.00 97.31 178 VAL A CA 1
ATOM 1396 C C . VAL A 1 178 ? -9.621 2.831 9.218 1.00 97.31 178 VAL A C 1
ATOM 1398 O O . VAL A 1 178 ? -10.648 2.163 9.129 1.00 97.31 178 VAL A O 1
ATOM 1401 N N . VAL A 1 179 ? -8.409 2.344 8.974 1.00 97.06 179 VAL A N 1
ATOM 1402 C CA . VAL A 1 179 ? -8.133 0.987 8.518 1.00 97.06 179 VAL A CA 1
ATOM 1403 C C . VAL A 1 179 ? -7.588 0.138 9.669 1.00 97.06 179 VAL A C 1
ATOM 1405 O O . VAL A 1 179 ? -6.611 0.495 10.336 1.00 97.06 179 VAL A O 1
ATOM 1408 N N . TYR A 1 180 ? -8.213 -1.016 9.871 1.00 95.88 180 TYR A N 1
ATOM 1409 C CA . TYR A 1 180 ? -7.806 -2.093 10.767 1.00 95.88 180 TYR A CA 1
ATOM 1410 C C . TYR A 1 180 ? -7.493 -3.357 9.964 1.00 95.88 180 TYR A C 1
ATOM 1412 O O . TYR A 1 180 ? -7.888 -3.503 8.809 1.00 95.88 180 TYR A O 1
ATOM 1420 N N . GLY A 1 181 ? -6.765 -4.283 10.581 1.00 92.88 181 GLY A N 1
ATOM 1421 C CA . GLY A 1 181 ? -6.333 -5.526 9.944 1.00 92.88 181 GLY A CA 1
ATOM 1422 C C . GLY A 1 181 ? -4.912 -5.905 10.339 1.00 92.88 181 GLY A C 1
ATOM 1423 O O . GLY A 1 181 ? -4.222 -5.151 11.035 1.00 92.88 181 GLY A O 1
ATOM 1424 N N . LEU A 1 182 ? -4.447 -7.069 9.879 1.00 89.56 182 LEU A N 1
ATOM 1425 C CA . LEU A 1 182 ? -3.051 -7.476 10.059 1.00 89.56 182 LEU A CA 1
ATOM 1426 C C . LEU A 1 182 ? -2.102 -6.472 9.402 1.00 89.56 182 LEU A C 1
ATOM 1428 O O . LEU A 1 182 ? -2.425 -5.908 8.362 1.00 89.56 182 LEU A O 1
ATOM 1432 N N . CYS A 1 183 ? -0.899 -6.313 9.967 1.00 88.19 183 CYS A N 1
ATOM 1433 C CA . CYS A 1 183 ? 0.088 -5.326 9.512 1.00 88.19 183 CYS A CA 1
ATOM 1434 C C . CYS A 1 183 ? 0.309 -5.348 7.990 1.00 88.19 183 CYS A C 1
ATOM 1436 O O . CYS A 1 183 ? 0.100 -4.335 7.339 1.00 88.19 183 CYS A O 1
ATOM 1438 N N . LYS A 1 184 ? 0.621 -6.516 7.412 1.00 86.19 184 LYS A N 1
ATOM 1439 C CA . LYS A 1 184 ? 0.828 -6.651 5.959 1.00 86.19 184 LYS A CA 1
ATOM 1440 C C . LYS A 1 184 ? -0.439 -6.397 5.133 1.00 86.19 184 LYS A C 1
ATOM 1442 O O . LYS A 1 184 ? -0.350 -5.877 4.031 1.00 86.19 184 LYS A O 1
ATOM 1447 N N . ALA A 1 185 ? -1.607 -6.777 5.652 1.00 88.81 185 ALA A N 1
ATOM 1448 C CA . ALA A 1 185 ? -2.875 -6.634 4.940 1.00 88.81 185 ALA A CA 1
ATOM 1449 C C . ALA A 1 185 ? -3.285 -5.159 4.827 1.00 88.81 185 ALA A C 1
ATOM 1451 O O . ALA A 1 185 ? -3.585 -4.678 3.736 1.00 88.81 185 ALA A O 1
ATOM 1452 N N . ARG A 1 186 ? -3.220 -4.426 5.947 1.00 92.00 186 ARG A N 1
ATOM 1453 C CA . ARG A 1 186 ? -3.523 -2.989 5.983 1.00 92.00 186 ARG A CA 1
ATOM 1454 C C . ARG A 1 186 ? -2.461 -2.135 5.295 1.00 92.00 186 ARG A C 1
ATOM 1456 O O . ARG A 1 186 ? -2.798 -1.055 4.834 1.00 92.00 186 ARG A O 1
ATOM 1463 N N . ASP A 1 187 ? -1.210 -2.595 5.220 1.00 93.06 187 ASP A N 1
ATOM 1464 C CA . ASP A 1 187 ? -0.132 -1.861 4.544 1.00 93.06 187 ASP A CA 1
ATOM 1465 C C . ASP A 1 187 ? -0.447 -1.640 3.060 1.00 93.06 187 ASP A C 1
ATOM 1467 O O . ASP A 1 187 ? -0.287 -0.533 2.565 1.00 93.06 187 ASP A O 1
ATOM 1471 N N . ARG A 1 188 ? -1.034 -2.639 2.383 1.00 94.25 188 ARG A N 1
ATOM 1472 C CA . ARG A 1 188 ? -1.525 -2.490 1.002 1.00 94.25 188 ARG A CA 1
ATOM 1473 C C . ARG A 1 188 ? -2.520 -1.333 0.866 1.00 94.25 188 ARG A C 1
ATOM 1475 O O . ARG A 1 188 ? -2.357 -0.475 0.005 1.00 94.25 188 ARG A O 1
ATOM 1482 N N . VAL A 1 189 ? -3.540 -1.316 1.726 1.00 95.62 189 VAL A N 1
ATOM 1483 C CA . VAL A 1 189 ? -4.595 -0.288 1.718 1.00 95.62 189 VAL A CA 1
ATOM 1484 C C . VAL A 1 189 ? -4.010 1.074 2.057 1.00 95.62 189 VAL A C 1
ATOM 1486 O O . VAL A 1 189 ? -4.269 2.041 1.355 1.00 95.62 189 VAL A O 1
ATOM 1489 N N . ASN A 1 190 ? -3.169 1.145 3.089 1.00 95.62 190 ASN A N 1
ATOM 1490 C CA . ASN A 1 190 ? -2.484 2.368 3.482 1.00 95.62 190 ASN A CA 1
ATOM 1491 C C . ASN A 1 190 ? -1.639 2.929 2.330 1.00 95.62 190 ASN A C 1
ATOM 1493 O O . ASN A 1 190 ? -1.710 4.120 2.047 1.00 95.62 190 ASN A O 1
ATOM 1497 N N . THR A 1 191 ? -0.878 2.087 1.639 1.00 95.75 191 THR A N 1
ATOM 1498 C CA . THR A 1 191 ? -0.070 2.480 0.482 1.00 95.75 191 THR A CA 1
ATOM 1499 C C . THR A 1 191 ? -0.938 3.029 -0.645 1.00 95.75 191 THR A C 1
ATOM 1501 O O . THR A 1 191 ? -0.694 4.142 -1.099 1.00 95.75 191 THR A O 1
ATOM 1504 N N . LEU A 1 192 ? -2.002 2.325 -1.038 1.00 96.44 192 LEU A N 1
ATOM 1505 C CA . LEU A 1 192 ? -2.879 2.778 -2.120 1.00 96.44 192 LEU A CA 1
ATOM 1506 C C . LEU A 1 192 ? -3.677 4.045 -1.752 1.00 96.44 192 LEU A C 1
ATOM 1508 O O . LEU A 1 192 ? -3.804 4.941 -2.581 1.00 96.44 192 LEU A O 1
ATOM 1512 N N . VAL A 1 193 ? -4.137 4.179 -0.503 1.00 97.12 193 VAL A N 1
ATOM 1513 C CA . VAL A 1 193 ? -4.723 5.429 0.022 1.00 97.12 193 VAL A CA 1
ATOM 1514 C C . VAL A 1 193 ? -3.707 6.568 -0.072 1.00 97.12 193 VAL A C 1
ATOM 1516 O O . VAL A 1 193 ? -4.034 7.644 -0.567 1.00 97.12 193 VAL A O 1
ATOM 1519 N N . ASN A 1 194 ? -2.456 6.345 0.337 1.00 96.62 194 ASN A N 1
ATOM 1520 C CA . ASN A 1 194 ? -1.404 7.348 0.181 1.00 96.62 194 ASN A CA 1
ATOM 1521 C C . ASN A 1 194 ? -1.126 7.664 -1.293 1.00 96.62 194 ASN A C 1
ATOM 1523 O O . ASN A 1 194 ? -0.789 8.796 -1.601 1.00 96.62 194 ASN A O 1
ATOM 1527 N N . SER A 1 195 ? -1.323 6.741 -2.228 1.00 97.12 195 SER A N 1
ATOM 1528 C CA . SER A 1 195 ? -1.198 7.044 -3.658 1.00 97.12 195 SER A CA 1
ATOM 1529 C C . SER A 1 195 ? -2.350 7.898 -4.202 1.00 97.12 195 SER A C 1
ATOM 1531 O O . SER A 1 195 ? -2.206 8.504 -5.255 1.00 97.12 195 SER A O 1
ATOM 1533 N N . LEU A 1 196 ? -3.478 8.009 -3.503 1.00 96.00 196 LEU A N 1
ATOM 1534 C CA . LEU A 1 196 ? -4.627 8.823 -3.933 1.00 96.00 196 LEU A CA 1
ATOM 1535 C C . LEU A 1 196 ? -4.707 10.169 -3.211 1.00 96.00 196 LEU A C 1
ATOM 1537 O O . LEU A 1 196 ? -5.211 11.146 -3.760 1.00 96.00 196 LEU A O 1
ATOM 1541 N N . TYR A 1 197 ? -4.199 10.227 -1.982 1.00 94.25 197 TYR A N 1
ATOM 1542 C CA . TYR A 1 197 ? -4.250 11.410 -1.132 1.00 94.25 197 TYR A CA 1
ATOM 1543 C C . TYR A 1 197 ? -2.844 11.904 -0.777 1.00 94.25 197 TYR A C 1
ATOM 1545 O O . TYR A 1 197 ? -1.882 11.144 -0.656 1.00 94.25 197 TYR A O 1
ATOM 1553 N N . TYR A 1 198 ? -2.705 13.206 -0.539 1.00 92.75 198 TYR A N 1
ATOM 1554 C CA . TYR A 1 198 ? -1.453 13.803 -0.061 1.00 92.75 198 TYR A CA 1
ATOM 1555 C C . TYR A 1 198 ? -1.344 13.726 1.465 1.00 92.75 198 TYR A C 1
ATOM 1557 O O . TYR A 1 198 ? -1.160 14.735 2.141 1.00 92.75 198 TYR A O 1
ATOM 1565 N N . PHE A 1 199 ? -1.474 12.518 2.008 1.00 94.62 199 PHE A N 1
ATOM 1566 C CA . PHE A 1 199 ? -1.281 12.285 3.431 1.00 94.62 199 PHE A CA 1
ATOM 1567 C C . PHE A 1 199 ? 0.202 12.240 3.806 1.00 94.62 199 PHE A C 1
ATOM 1569 O O . PHE A 1 199 ? 1.089 11.861 3.038 1.00 94.62 199 PHE A O 1
ATOM 1576 N N . SER A 1 200 ? 0.455 12.658 5.033 1.00 93.12 200 SER A N 1
ATOM 1577 C CA . SER A 1 200 ? 1.716 12.616 5.747 1.00 93.12 200 SER A CA 1
ATOM 1578 C C . SER A 1 200 ? 1.671 11.529 6.822 1.00 93.12 200 SER A C 1
ATOM 1580 O O . SER A 1 200 ? 0.624 10.978 7.156 1.00 93.12 200 SER A O 1
ATOM 1582 N N . LYS A 1 201 ? 2.810 11.280 7.474 1.00 92.62 201 LYS A N 1
ATOM 1583 C CA . LYS A 1 201 ? 2.887 10.342 8.608 1.00 92.62 201 LYS A CA 1
ATOM 1584 C C . LYS A 1 201 ? 2.037 10.759 9.822 1.00 92.62 201 LYS A C 1
ATOM 1586 O O . LYS A 1 201 ? 1.853 9.944 10.721 1.00 92.62 201 LYS A O 1
ATOM 1591 N N . LYS A 1 202 ? 1.567 12.012 9.868 1.00 96.38 202 LYS A N 1
ATOM 1592 C CA . LYS A 1 202 ? 0.725 12.559 10.943 1.00 96.38 202 LYS A CA 1
ATOM 1593 C C . LYS A 1 202 ? -0.775 12.405 10.673 1.00 96.38 202 LYS A C 1
ATOM 1595 O O . LYS A 1 202 ? -1.585 12.707 11.550 1.00 96.38 202 LYS A O 1
ATOM 1600 N N . ASP A 1 203 ? -1.154 11.971 9.473 1.00 97.50 203 ASP A N 1
ATOM 1601 C CA . ASP A 1 203 ? -2.550 11.746 9.119 1.00 97.50 203 ASP A CA 1
ATOM 1602 C C . ASP A 1 203 ? -3.020 10.375 9.611 1.00 97.50 203 ASP A C 1
ATOM 1604 O O . ASP A 1 203 ? -2.298 9.373 9.592 1.00 97.50 203 ASP A O 1
ATOM 1608 N N . ILE A 1 204 ? -4.253 10.335 10.110 1.00 97.31 204 ILE A N 1
ATOM 1609 C CA . ILE A 1 204 ? -4.811 9.153 10.765 1.00 97.31 204 ILE A CA 1
ATOM 1610 C C . ILE A 1 204 ? -5.509 8.293 9.712 1.00 97.31 204 ILE A C 1
ATOM 1612 O O . ILE A 1 204 ? -6.702 8.457 9.468 1.00 97.31 204 ILE A O 1
ATOM 1616 N N . ILE A 1 205 ? -4.751 7.373 9.116 1.00 97.00 205 ILE A N 1
ATOM 1617 C CA . ILE A 1 205 ? -5.266 6.338 8.202 1.00 97.00 205 ILE A CA 1
ATOM 1618 C C . ILE A 1 205 ? -5.489 5.023 8.956 1.00 97.00 205 ILE A C 1
ATOM 1620 O O . ILE A 1 205 ? -6.468 4.324 8.725 1.00 97.00 205 ILE A O 1
ATOM 1624 N N . ILE A 1 206 ? -4.600 4.692 9.896 1.00 95.88 206 ILE A N 1
ATOM 1625 C CA . ILE A 1 206 ? -4.691 3.506 10.757 1.00 95.88 206 ILE A CA 1
ATOM 1626 C C . ILE A 1 206 ? -4.833 3.923 12.221 1.00 95.88 206 ILE A C 1
ATOM 1628 O O . ILE A 1 206 ? -4.317 4.965 12.637 1.00 95.88 206 ILE A O 1
ATOM 1632 N N . GLN A 1 207 ? -5.476 3.081 13.033 1.00 94.44 207 GLN A N 1
ATOM 1633 C CA . GLN A 1 207 ? -5.686 3.371 14.456 1.00 94.44 207 GLN A CA 1
ATOM 1634 C C . GLN A 1 207 ? -4.376 3.597 15.225 1.00 94.44 207 GLN A C 1
ATOM 1636 O O . GLN A 1 207 ? -4.358 4.365 16.187 1.00 94.44 207 GLN A O 1
ATOM 1641 N N . ASN A 1 208 ? -3.277 2.972 14.794 1.00 94.56 208 ASN A N 1
ATOM 1642 C CA . ASN A 1 208 ? -1.972 3.123 15.431 1.00 94.56 208 ASN A CA 1
ATOM 1643 C C . ASN A 1 208 ? -1.553 4.586 15.563 1.00 94.56 208 ASN A C 1
ATOM 1645 O O . ASN A 1 208 ? -1.136 4.985 16.644 1.00 94.56 208 ASN A O 1
ATOM 1649 N N . THR A 1 209 ? -1.726 5.385 14.506 1.00 96.56 209 THR A N 1
ATOM 1650 C CA . THR A 1 209 ? -1.339 6.800 14.502 1.00 96.56 209 THR A CA 1
ATOM 1651 C C . THR A 1 209 ? -2.045 7.565 15.622 1.00 96.56 209 THR A C 1
ATOM 1653 O O . THR A 1 209 ? -1.410 8.304 16.370 1.00 96.56 209 THR A O 1
ATOM 1656 N N . LEU A 1 210 ? -3.350 7.330 15.798 1.00 97.06 210 LEU A N 1
ATOM 1657 C CA . LEU A 1 210 ? -4.151 7.965 16.843 1.00 97.06 210 LEU A CA 1
ATOM 1658 C C . LEU A 1 210 ? -3.797 7.442 18.246 1.00 97.06 210 LEU A C 1
ATOM 1660 O O . LEU A 1 210 ? -3.593 8.232 19.167 1.00 97.06 210 LEU A O 1
ATOM 1664 N N . THR A 1 211 ? -3.690 6.121 18.415 1.00 95.88 211 THR A N 1
ATOM 1665 C CA . THR A 1 211 ? -3.343 5.500 19.703 1.00 95.88 211 THR A CA 1
ATOM 1666 C C . THR A 1 211 ? -1.957 5.939 20.183 1.00 95.88 211 THR A C 1
ATOM 1668 O O . THR A 1 211 ? -1.814 6.340 21.338 1.00 95.88 211 THR A O 1
ATOM 1671 N N . ASP A 1 212 ? -0.950 5.917 19.308 1.00 95.88 212 ASP A N 1
ATOM 1672 C CA . ASP A 1 212 ? 0.428 6.290 19.646 1.00 95.88 212 ASP A CA 1
ATOM 1673 C C . ASP A 1 212 ? 0.574 7.806 19.860 1.00 95.88 212 ASP A C 1
ATOM 1675 O O . ASP A 1 212 ? 1.460 8.249 20.594 1.00 95.88 212 ASP A O 1
ATOM 1679 N N . ALA A 1 213 ? -0.293 8.634 19.270 1.00 97.31 213 ALA A N 1
ATOM 1680 C CA . ALA A 1 213 ? -0.336 10.062 19.568 1.00 97.31 213 ALA A CA 1
ATOM 1681 C C . ALA A 1 213 ? -0.869 10.348 20.977 1.00 97.31 213 ALA A C 1
ATOM 1683 O O . ALA A 1 213 ? -0.299 11.175 21.691 1.00 97.31 213 ALA A O 1
ATOM 1684 N N . VAL A 1 214 ? -1.915 9.637 21.403 1.00 97.50 214 VAL A N 1
ATOM 1685 C CA . VAL A 1 214 ? -2.597 9.882 22.682 1.00 97.50 214 VAL A CA 1
ATOM 1686 C C . VAL A 1 214 ? -1.915 9.201 23.868 1.00 97.50 214 VAL A C 1
ATOM 1688 O O . VAL A 1 214 ? -1.913 9.758 24.967 1.00 97.50 214 VAL A O 1
ATOM 1691 N N . TRP A 1 215 ? -1.290 8.039 23.676 1.00 95.94 215 TRP A N 1
ATOM 1692 C CA . TRP A 1 215 ? -0.653 7.289 24.759 1.00 95.94 215 TRP A CA 1
ATOM 1693 C C . TRP A 1 215 ? 0.786 6.884 24.428 1.00 95.94 215 TRP A C 1
ATOM 1695 O O . TRP A 1 215 ? 1.079 6.369 23.351 1.00 95.94 215 TRP A O 1
ATOM 1705 N N . ASP A 1 216 ? 1.702 7.112 25.372 1.00 91.06 216 ASP A N 1
ATOM 1706 C CA . ASP A 1 216 ? 3.121 6.794 25.223 1.00 91.06 216 ASP A CA 1
ATOM 1707 C C . ASP A 1 216 ? 3.508 5.586 26.078 1.00 91.06 216 ASP A C 1
ATOM 1709 O O . ASP A 1 216 ? 3.422 5.611 27.304 1.00 91.06 216 ASP A O 1
ATOM 1713 N N . ARG A 1 217 ? 4.038 4.548 25.429 1.00 89.19 217 ARG A N 1
ATOM 1714 C CA . ARG A 1 217 ? 4.510 3.319 26.085 1.00 89.19 217 ARG A CA 1
ATOM 1715 C C . ARG A 1 217 ? 5.612 3.570 27.121 1.00 89.19 217 ARG A C 1
ATOM 1717 O O . ARG A 1 217 ? 5.815 2.733 27.997 1.00 89.19 217 ARG A O 1
ATOM 1724 N N . LYS A 1 218 ? 6.348 4.683 27.012 1.00 88.44 218 LYS A N 1
ATOM 1725 C CA . LYS A 1 218 ? 7.395 5.075 27.972 1.00 88.44 218 LYS A CA 1
ATOM 1726 C C . LYS A 1 218 ? 6.837 5.767 29.213 1.00 88.44 218 LYS A C 1
ATOM 1728 O O . LYS A 1 218 ? 7.491 5.750 30.248 1.00 88.44 218 LYS A O 1
ATOM 1733 N N . ASN A 1 219 ? 5.653 6.371 29.119 1.00 88.25 219 ASN A N 1
ATOM 1734 C CA . ASN A 1 219 ? 4.992 7.048 30.229 1.00 88.25 219 ASN A CA 1
ATOM 1735 C C . ASN A 1 219 ? 3.550 6.551 30.350 1.00 88.25 219 ASN A C 1
ATOM 1737 O O . ASN A 1 219 ? 2.600 7.230 29.971 1.00 88.25 219 ASN A O 1
ATOM 1741 N N . ARG A 1 220 ? 3.408 5.323 30.860 1.00 87.62 220 ARG A N 1
ATOM 1742 C CA . ARG A 1 220 ? 2.132 4.599 30.867 1.00 87.62 220 ARG A CA 1
ATOM 1743 C C . ARG A 1 220 ? 1.064 5.192 31.788 1.00 87.62 220 ARG A C 1
ATOM 1745 O O . ARG A 1 220 ? -0.110 4.906 31.581 1.00 87.62 220 ARG A O 1
ATOM 1752 N N . ALA A 1 221 ? 1.477 5.957 32.799 1.00 88.38 221 ALA A N 1
ATOM 1753 C CA . ALA A 1 221 ? 0.619 6.409 33.892 1.00 88.38 221 ALA A CA 1
ATOM 1754 C C . ALA A 1 221 ? -0.279 7.595 33.516 1.00 88.38 221 ALA A C 1
ATOM 1756 O O . ALA A 1 221 ? -1.190 7.924 34.264 1.00 88.38 221 ALA A O 1
ATOM 1757 N N . VAL A 1 222 ? -0.028 8.251 32.380 1.00 94.56 222 VAL A N 1
ATOM 1758 C CA . VAL A 1 222 ? -0.802 9.411 31.928 1.00 94.56 222 VAL A CA 1
ATOM 1759 C C . VAL A 1 222 ? -0.967 9.395 30.413 1.00 94.56 222 VAL A C 1
ATOM 1761 O O . VAL A 1 222 ? -0.119 8.884 29.680 1.00 94.56 222 VAL A O 1
ATOM 1764 N N . PHE A 1 223 ? -2.048 9.997 29.925 1.00 97.38 223 PHE A N 1
ATOM 1765 C CA . PHE A 1 223 ? -2.165 10.315 28.506 1.00 97.38 223 PHE A CA 1
ATOM 1766 C C . PHE A 1 223 ? -1.329 11.548 28.142 1.00 97.38 223 PHE A C 1
ATOM 1768 O O . PHE A 1 223 ? -1.006 12.385 28.988 1.00 97.38 223 PHE A O 1
ATOM 1775 N N . ASN A 1 224 ? -0.974 11.668 26.864 1.00 97.56 224 ASN A N 1
ATOM 1776 C CA . ASN A 1 224 ? -0.210 12.804 26.366 1.00 97.56 224 ASN A CA 1
ATOM 1777 C C . ASN A 1 224 ? -1.024 14.110 26.440 1.00 97.56 224 ASN A C 1
ATOM 1779 O O . ASN A 1 224 ? -2.245 14.134 26.257 1.00 97.56 224 ASN A O 1
ATOM 1783 N N . LYS A 1 225 ? -0.315 15.213 26.691 1.00 97.31 225 LYS A N 1
ATOM 1784 C CA . LYS A 1 225 ? -0.867 16.572 26.656 1.00 97.31 225 LYS A CA 1
ATOM 1785 C C . LYS A 1 225 ? -1.094 17.045 25.217 1.00 97.31 225 LYS A C 1
ATOM 1787 O O . LYS A 1 225 ? -0.556 16.447 24.282 1.00 97.31 225 LYS A O 1
ATOM 1792 N N . ASP A 1 226 ? -1.860 18.120 25.061 1.00 98.19 226 ASP A N 1
ATOM 1793 C CA . ASP A 1 226 ? -2.268 18.672 23.762 1.00 98.19 226 ASP A CA 1
ATOM 1794 C C . ASP A 1 226 ? -1.066 19.004 22.878 1.00 98.19 226 ASP A C 1
ATOM 1796 O O . ASP A 1 226 ? -1.071 18.670 21.696 1.00 98.19 226 ASP A O 1
ATOM 1800 N N . GLU A 1 227 ? 0.001 19.567 23.450 1.00 97.81 227 GLU A N 1
ATOM 1801 C CA . GLU A 1 227 ? 1.199 19.968 22.705 1.00 97.81 227 GLU A CA 1
ATOM 1802 C C . GLU A 1 227 ? 1.854 18.756 22.034 1.00 97.81 227 GLU A C 1
ATOM 1804 O O . GLU A 1 227 ? 2.159 18.764 20.844 1.00 97.81 227 GLU A O 1
ATOM 1809 N N . LYS A 1 228 ? 1.980 17.655 22.780 1.00 97.38 228 LYS A N 1
ATOM 1810 C CA . LYS A 1 228 ? 2.571 16.409 22.283 1.00 97.38 228 LYS A CA 1
ATOM 1811 C C . LYS A 1 228 ? 1.663 15.689 21.282 1.00 97.38 228 LYS A C 1
ATOM 1813 O O . LYS A 1 228 ? 2.158 14.994 20.396 1.00 97.38 228 LYS A O 1
ATOM 1818 N N . ILE A 1 229 ? 0.343 15.839 21.407 1.00 98.31 229 ILE A N 1
ATOM 1819 C CA . ILE A 1 229 ? -0.617 15.350 20.407 1.00 98.31 229 ILE A CA 1
ATOM 1820 C C . ILE A 1 229 ? -0.483 16.173 19.115 1.00 98.31 229 ILE A C 1
ATOM 1822 O O . ILE A 1 229 ? -0.397 15.586 18.035 1.00 98.31 229 ILE A O 1
ATOM 1826 N N . ALA A 1 230 ? -0.373 17.500 19.213 1.00 98.00 230 ALA A N 1
ATOM 1827 C CA . ALA A 1 230 ? -0.197 18.411 18.079 1.00 98.00 230 ALA A CA 1
ATOM 1828 C C . ALA A 1 230 ? 1.136 18.206 17.338 1.00 98.00 230 ALA A C 1
ATOM 1830 O O . ALA A 1 230 ? 1.219 18.343 16.117 1.00 98.00 230 ALA A O 1
ATOM 1831 N N . GLU A 1 231 ? 2.187 17.792 18.045 1.00 97.69 231 GLU A N 1
ATOM 1832 C CA . GLU A 1 231 ? 3.443 17.376 17.416 1.00 97.69 231 GLU A CA 1
ATOM 1833 C C . GLU A 1 231 ? 3.280 16.120 16.547 1.00 97.69 231 GLU A C 1
ATOM 1835 O O . GLU A 1 231 ? 4.005 15.959 15.561 1.00 97.69 231 GLU A O 1
ATOM 1840 N N . ARG A 1 232 ? 2.333 15.235 16.883 1.00 97.62 232 ARG A N 1
ATOM 1841 C CA . ARG A 1 232 ? 2.181 13.901 16.279 1.00 97.62 232 ARG A CA 1
ATOM 1842 C C . ARG A 1 232 ? 1.071 13.803 15.235 1.00 97.62 232 ARG A C 1
ATOM 1844 O O . ARG A 1 232 ? 1.170 12.934 14.375 1.00 97.62 232 ARG A O 1
ATOM 1851 N N . LEU A 1 233 ? 0.054 14.662 15.287 1.00 98.38 233 LEU A N 1
ATOM 1852 C CA . LEU A 1 233 ? -1.131 14.588 14.426 1.00 98.38 233 LEU A CA 1
ATOM 1853 C C . LEU A 1 233 ? -1.374 15.886 13.658 1.00 98.38 233 LEU A C 1
ATOM 1855 O O . LEU A 1 233 ? -1.160 16.969 14.191 1.00 98.38 233 LEU A O 1
ATOM 1859 N N . ASN A 1 234 ? -1.894 15.768 12.434 1.00 97.88 234 ASN A N 1
ATOM 1860 C CA . ASN A 1 234 ? -2.477 16.911 11.722 1.00 97.88 234 ASN A CA 1
ATOM 1861 C C . ASN A 1 234 ? -3.908 17.186 12.210 1.00 97.88 234 ASN A C 1
ATOM 1863 O O . ASN A 1 234 ? -4.283 18.332 12.442 1.00 97.88 234 ASN A O 1
ATOM 1867 N N . ASP A 1 235 ? -4.694 16.129 12.437 1.00 97.62 235 ASP A N 1
ATOM 1868 C CA . ASP A 1 235 ? -6.018 16.210 13.065 1.00 97.62 235 ASP A CA 1
ATOM 1869 C C . ASP A 1 235 ? -5.878 16.189 14.597 1.00 97.62 235 ASP A C 1
ATOM 1871 O O . ASP A 1 235 ? -6.110 15.181 15.275 1.00 97.62 235 ASP A O 1
ATOM 1875 N N . VAL A 1 236 ? -5.412 17.317 15.139 1.00 98.38 236 VAL A N 1
ATOM 1876 C CA . VAL A 1 236 ? -5.125 17.485 16.573 1.00 98.38 236 VAL A CA 1
ATOM 1877 C C . VAL A 1 236 ? -6.389 17.317 17.416 1.00 98.38 236 VAL A C 1
ATOM 1879 O O . VAL A 1 236 ? -6.360 16.640 18.443 1.00 98.38 236 VAL A O 1
ATOM 1882 N N . GLN A 1 237 ? -7.508 17.890 16.964 1.00 98.31 237 GLN A N 1
ATOM 1883 C CA . GLN A 1 237 ? -8.777 17.873 17.695 1.00 98.31 237 GLN A CA 1
ATOM 1884 C C . GLN A 1 237 ? -9.296 16.449 17.885 1.00 98.31 237 GLN A C 1
ATOM 1886 O O . GLN A 1 237 ? -9.688 16.074 18.989 1.00 98.31 237 GLN A O 1
ATOM 1891 N N . ARG A 1 238 ? -9.205 15.601 16.855 1.00 98.12 238 ARG A N 1
ATOM 1892 C CA . ARG A 1 238 ? -9.546 14.181 16.985 1.00 98.12 238 ARG A CA 1
ATOM 1893 C C . ARG A 1 238 ? -8.684 13.461 18.019 1.00 98.12 238 ARG A C 1
ATOM 1895 O O . ARG A 1 238 ? -9.202 12.605 18.734 1.00 98.12 238 ARG A O 1
ATOM 1902 N N . GLY A 1 239 ? -7.397 13.796 18.114 1.00 98.50 239 GLY A N 1
ATOM 1903 C CA . GLY A 1 239 ? -6.502 13.275 19.150 1.00 98.50 239 GLY A CA 1
ATOM 1904 C C . GLY A 1 239 ? -6.917 13.697 20.561 1.00 98.50 239 GLY A C 1
ATOM 1905 O O . GLY A 1 239 ? -7.007 12.853 21.454 1.00 98.50 239 GLY A O 1
ATOM 1906 N N . ILE A 1 240 ? -7.221 14.982 20.748 1.00 98.62 240 ILE A N 1
ATOM 1907 C CA . ILE A 1 240 ? -7.664 15.549 22.031 1.00 98.62 240 ILE A CA 1
ATOM 1908 C C . ILE A 1 240 ? -8.987 14.914 22.477 1.00 98.62 240 ILE A C 1
ATOM 1910 O O . ILE A 1 240 ? -9.062 14.384 23.586 1.00 98.62 240 ILE A O 1
ATOM 1914 N N . PHE A 1 241 ? -9.991 14.857 21.601 1.00 98.50 241 PHE A N 1
ATOM 1915 C CA . PHE A 1 241 ? -11.280 14.237 21.921 1.00 98.50 241 PHE A CA 1
ATOM 1916 C C . PHE A 1 241 ? -11.154 12.743 22.206 1.00 98.50 241 PHE A C 1
ATOM 1918 O O . PHE A 1 241 ? -11.809 12.229 23.111 1.00 98.50 241 PHE A O 1
ATOM 1925 N N . PHE A 1 242 ? -10.281 12.032 21.486 1.00 98.62 242 PHE A N 1
ATOM 1926 C CA . PHE A 1 242 ? -10.038 10.622 21.776 1.00 98.62 242 PHE A CA 1
ATOM 1927 C C . PHE A 1 242 ? -9.401 10.423 23.156 1.00 98.62 242 PHE A C 1
ATOM 1929 O O . PHE A 1 242 ? -9.7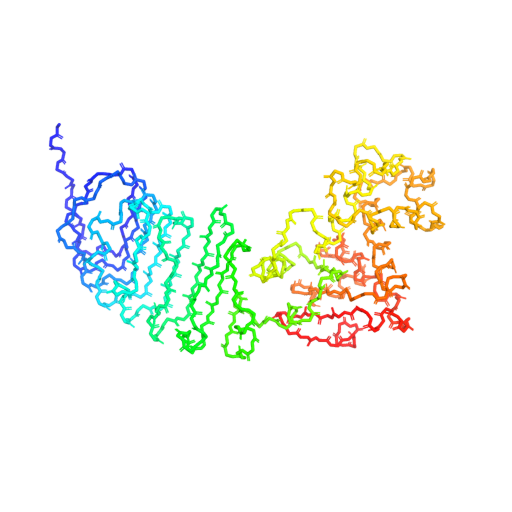96 9.521 23.895 1.00 98.62 242 PHE A O 1
ATOM 1936 N N . ARG A 1 243 ? -8.454 11.284 23.541 1.00 98.19 243 ARG A N 1
ATOM 1937 C CA . ARG A 1 243 ? -7.889 11.283 24.895 1.00 98.19 243 ARG A CA 1
ATOM 1938 C C . ARG A 1 243 ? -8.953 11.547 25.955 1.00 98.19 243 ARG A C 1
ATOM 1940 O O . ARG A 1 243 ? -8.986 10.848 26.962 1.00 98.19 243 ARG A O 1
ATOM 1947 N N . GLU A 1 244 ? -9.782 12.567 25.772 1.00 98.38 244 GLU A N 1
ATOM 1948 C CA . GLU A 1 244 ? -10.837 12.921 26.730 1.00 98.38 244 GLU A CA 1
ATOM 1949 C C . GLU A 1 244 ? -11.838 11.783 26.900 1.00 98.38 244 GLU A C 1
ATOM 1951 O O . GLU A 1 244 ? -12.139 11.394 28.031 1.00 98.38 244 GLU A O 1
ATOM 1956 N N . PHE A 1 245 ? -12.251 11.179 25.783 1.00 98.38 245 PHE A N 1
ATOM 1957 C CA . PHE A 1 245 ? -13.047 9.960 25.772 1.00 98.38 245 PHE A CA 1
ATOM 1958 C C . PHE A 1 245 ? -12.391 8.859 26.613 1.00 98.38 245 PHE A C 1
ATOM 1960 O O . PHE A 1 245 ? -13.039 8.317 27.506 1.00 98.38 245 PHE A O 1
ATOM 1967 N N . LEU A 1 246 ? -11.104 8.558 26.397 1.00 98.00 246 LEU A N 1
ATOM 1968 C CA . LEU A 1 246 ? -10.385 7.534 27.165 1.00 98.00 246 LEU A CA 1
ATOM 1969 C C . LEU A 1 246 ? -10.342 7.838 28.664 1.00 98.00 246 LEU A C 1
ATOM 1971 O O . LEU A 1 246 ? -10.637 6.945 29.455 1.00 98.00 246 LEU A O 1
ATOM 1975 N N . SER A 1 247 ? -10.017 9.073 29.051 1.00 97.25 247 SER A N 1
ATOM 1976 C CA . SER A 1 247 ? -9.891 9.500 30.454 1.00 97.25 247 SER A CA 1
ATOM 1977 C C . SER A 1 247 ? -11.188 9.357 31.250 1.00 97.25 247 SER A C 1
ATOM 1979 O O . SER A 1 247 ? -11.155 9.198 32.466 1.00 97.25 247 SER A O 1
ATOM 1981 N N . GLN A 1 248 ? -12.338 9.411 30.579 1.00 96.50 248 GLN A N 1
ATOM 1982 C CA . GLN A 1 248 ? -13.655 9.252 31.200 1.00 96.50 248 GLN A CA 1
ATOM 1983 C C . GLN A 1 248 ? -14.205 7.821 31.048 1.00 96.50 248 GLN A C 1
ATOM 1985 O O . GLN A 1 248 ? -15.234 7.470 31.634 1.00 96.50 248 GLN A O 1
ATOM 1990 N N . HIS A 1 249 ? -13.537 6.961 30.270 1.00 97.25 249 HIS A N 1
ATOM 1991 C CA . HIS A 1 249 ? -14.066 5.656 29.901 1.00 97.25 249 HIS A CA 1
ATOM 1992 C C . HIS A 1 249 ? -13.812 4.582 30.964 1.00 97.25 249 HIS A C 1
ATOM 1994 O O . HIS A 1 249 ? -12.704 4.054 31.092 1.00 97.25 249 HIS A O 1
ATOM 2000 N N . LYS A 1 250 ? -14.882 4.106 31.613 1.00 94.38 250 LYS A N 1
ATOM 2001 C CA . LYS A 1 250 ? -14.843 3.081 32.683 1.00 94.38 250 LYS A CA 1
ATOM 2002 C C . LYS A 1 250 ? -14.000 1.834 32.357 1.00 94.38 250 LYS A C 1
ATOM 2004 O O . LYS A 1 250 ? -13.420 1.211 33.251 1.00 94.38 250 LYS A O 1
ATOM 2009 N N . LYS A 1 251 ? -13.952 1.425 31.082 1.00 94.50 251 LYS A N 1
ATOM 2010 C CA . LYS A 1 251 ? -13.273 0.196 30.618 1.00 94.50 251 LYS A CA 1
ATOM 2011 C C . LYS A 1 251 ? -11.925 0.431 29.925 1.00 94.50 251 LYS A C 1
ATOM 2013 O O . LYS A 1 251 ? -11.140 -0.514 29.808 1.00 94.50 251 LYS A O 1
ATOM 2018 N N . TYR A 1 252 ? -11.672 1.643 29.435 1.00 95.62 252 TYR A N 1
ATOM 2019 C CA . TYR A 1 252 ? -10.533 1.926 28.550 1.00 95.62 252 TYR A CA 1
ATOM 2020 C C . TYR A 1 252 ? -9.618 3.037 29.045 1.00 95.62 252 TYR A C 1
ATOM 2022 O O . TYR A 1 252 ? -8.592 3.277 28.417 1.00 95.62 252 TYR A O 1
ATOM 2030 N N . ASN A 1 253 ? -9.921 3.631 30.197 1.00 96.62 253 ASN A N 1
ATOM 2031 C CA . ASN A 1 253 ? -8.985 4.485 30.897 1.00 96.62 253 ASN A CA 1
ATOM 2032 C C . ASN A 1 253 ? -7.805 3.666 31.453 1.00 96.62 253 ASN A C 1
ATOM 2034 O O . ASN A 1 253 ? -7.813 3.241 32.606 1.00 96.62 253 ASN A O 1
ATOM 2038 N N . ILE A 1 254 ? -6.814 3.372 30.609 1.00 94.56 254 ILE A N 1
ATOM 2039 C CA . ILE A 1 254 ? -5.659 2.520 30.941 1.00 94.56 254 ILE A CA 1
ATOM 2040 C C . ILE A 1 254 ? -4.675 3.160 31.929 1.00 94.56 254 ILE A C 1
ATOM 2042 O O . ILE A 1 254 ? -3.726 2.496 32.337 1.00 94.56 254 ILE A O 1
ATOM 2046 N N . THR A 1 255 ? -4.894 4.418 32.320 1.00 94.62 255 THR A N 1
ATOM 2047 C CA . THR A 1 255 ? -4.087 5.116 33.329 1.00 94.62 255 THR A CA 1
ATOM 2048 C C . THR A 1 255 ? -4.605 4.902 34.754 1.00 94.62 255 THR A C 1
ATOM 2050 O O . THR A 1 255 ? -3.973 5.359 35.696 1.00 94.62 255 THR A O 1
ATOM 2053 N N . GLU A 1 256 ? -5.747 4.229 34.933 1.00 94.81 256 GLU A N 1
ATOM 2054 C CA . GLU A 1 256 ? -6.250 3.848 36.259 1.00 94.81 256 GLU A CA 1
ATOM 2055 C C . GLU A 1 256 ? -5.411 2.728 36.891 1.00 94.81 256 GLU A C 1
ATOM 2057 O O . GLU A 1 256 ? -4.995 1.785 36.211 1.00 94.81 256 GLU A O 1
ATOM 2062 N N . ASP A 1 257 ? -5.272 2.764 38.218 1.00 91.69 257 ASP A N 1
ATOM 2063 C CA . ASP A 1 257 ? -4.457 1.820 38.998 1.00 91.69 257 ASP A CA 1
ATOM 2064 C C . ASP A 1 257 ? -4.813 0.348 38.756 1.00 91.69 257 ASP A C 1
ATOM 2066 O O . ASP A 1 257 ? -3.936 -0.514 38.757 1.00 91.69 257 ASP A O 1
ATOM 2070 N N . LYS A 1 258 ? -6.082 0.043 38.454 1.00 93.25 258 LYS A N 1
ATOM 2071 C CA . LYS A 1 258 ? -6.544 -1.324 38.144 1.00 93.25 258 LYS A CA 1
ATOM 2072 C C . LYS A 1 258 ? -5.911 -1.931 36.882 1.00 93.25 258 LYS A C 1
ATOM 2074 O O . LYS A 1 258 ? -6.110 -3.110 36.602 1.00 93.25 258 LYS A O 1
ATOM 2079 N N . TYR A 1 259 ? -5.205 -1.126 36.089 1.00 92.44 259 TYR A N 1
ATOM 2080 C CA . TYR A 1 259 ? -4.477 -1.542 34.891 1.00 92.44 259 TYR A CA 1
ATOM 2081 C C . TYR A 1 259 ? -2.955 -1.415 35.038 1.00 92.44 259 TYR A C 1
ATOM 2083 O O . TYR A 1 259 ? -2.232 -1.581 34.052 1.00 92.44 259 TYR A O 1
ATOM 2091 N N . SER A 1 260 ? -2.455 -1.139 36.245 1.00 89.25 260 SER A N 1
ATOM 2092 C CA . SER A 1 260 ? -1.020 -1.024 36.538 1.00 89.25 260 SER A CA 1
ATOM 2093 C C . SER A 1 260 ? -0.244 -2.307 36.211 1.00 89.25 260 SER A C 1
ATOM 2095 O O . SER A 1 260 ? 0.847 -2.224 35.647 1.00 89.25 260 SER A O 1
ATOM 2097 N N . ASP A 1 261 ? -0.854 -3.473 36.433 1.00 92.62 261 ASP A N 1
ATOM 2098 C CA . ASP A 1 261 ? -0.247 -4.785 36.169 1.00 92.62 261 ASP A CA 1
ATOM 2099 C C . ASP A 1 261 ? -0.244 -5.200 34.690 1.00 92.62 261 ASP A C 1
ATOM 2101 O O . ASP A 1 261 ? 0.422 -6.164 34.314 1.00 92.62 261 ASP A O 1
ATOM 2105 N N . LEU A 1 262 ? -0.972 -4.491 33.818 1.00 92.81 262 LEU A N 1
ATOM 2106 C CA . LEU A 1 262 ? -1.011 -4.837 32.397 1.00 92.81 262 LEU A CA 1
ATOM 2107 C C . LEU A 1 262 ? 0.334 -4.570 31.721 1.00 92.81 262 LEU A C 1
ATOM 2109 O O . LEU A 1 262 ? 1.035 -3.608 32.040 1.00 92.81 262 LEU A O 1
ATOM 2113 N N . SER A 1 263 ? 0.673 -5.374 30.724 1.00 92.94 263 SER A N 1
ATOM 2114 C CA . SER A 1 263 ? 1.788 -5.088 29.827 1.00 92.94 263 SER A CA 1
ATOM 2115 C C . SER A 1 263 ? 1.486 -3.892 28.914 1.00 92.94 263 SER A C 1
ATOM 2117 O O . SER A 1 263 ? 0.335 -3.509 28.684 1.00 92.94 263 SER A O 1
ATOM 2119 N N . ASN A 1 264 ? 2.534 -3.318 28.316 1.00 91.88 264 ASN A N 1
ATOM 2120 C CA . ASN A 1 264 ? 2.373 -2.240 27.337 1.00 91.88 264 ASN A CA 1
ATOM 2121 C C . ASN A 1 264 ? 1.529 -2.663 26.127 1.00 91.88 264 ASN A C 1
ATOM 2123 O O . ASN A 1 264 ? 0.786 -1.849 25.583 1.00 91.88 264 ASN A O 1
ATOM 2127 N N . GLU A 1 265 ? 1.640 -3.922 25.708 1.00 91.56 265 GLU A N 1
ATOM 2128 C CA . GLU A 1 265 ? 0.850 -4.462 24.605 1.00 91.56 265 GLU A CA 1
ATOM 2129 C C . GLU A 1 265 ? -0.634 -4.561 24.976 1.00 91.56 265 GLU A C 1
ATOM 2131 O O . GLU A 1 265 ? -1.489 -4.146 24.197 1.00 91.56 265 GLU A O 1
ATOM 2136 N N . GLU A 1 266 ? -0.962 -5.013 26.186 1.00 92.75 266 GLU A N 1
ATOM 2137 C CA . GLU A 1 266 ? -2.351 -5.091 26.654 1.00 92.75 266 GLU A CA 1
ATOM 2138 C C . GLU A 1 266 ? -2.999 -3.713 26.815 1.00 92.75 266 GLU A C 1
ATOM 2140 O O . GLU A 1 266 ? -4.158 -3.529 26.422 1.00 92.75 266 GLU A O 1
ATOM 2145 N N . CYS A 1 267 ? -2.257 -2.735 27.343 1.00 94.25 267 CYS A N 1
ATOM 2146 C CA . CYS A 1 267 ? -2.690 -1.338 27.386 1.00 94.25 267 CYS A CA 1
ATOM 2147 C C . CYS A 1 267 ? -2.951 -0.809 25.974 1.00 94.25 267 CYS A C 1
ATOM 2149 O O . CYS A 1 267 ? -4.022 -0.263 25.708 1.00 94.25 267 CYS A O 1
ATOM 2151 N N . TRP A 1 268 ? -2.030 -1.055 25.040 1.00 94.06 268 TRP A N 1
ATOM 2152 C CA . TRP A 1 268 ? -2.185 -0.647 23.646 1.00 94.06 268 TRP A CA 1
ATOM 2153 C C . TRP A 1 268 ? -3.413 -1.294 22.990 1.00 94.06 268 TRP A C 1
ATOM 2155 O O . TRP A 1 268 ? -4.213 -0.603 22.363 1.00 94.06 268 TRP A O 1
ATOM 2165 N N . ILE A 1 269 ? -3.630 -2.601 23.185 1.00 92.69 269 ILE A N 1
ATOM 2166 C CA . ILE A 1 269 ? -4.808 -3.335 22.689 1.00 92.69 269 ILE A CA 1
ATOM 2167 C C . ILE A 1 269 ? -6.101 -2.736 23.250 1.00 92.69 269 ILE A C 1
ATOM 2169 O O . ILE A 1 269 ? -7.102 -2.625 22.537 1.00 92.69 269 ILE A O 1
ATOM 2173 N N . LYS A 1 270 ? -6.128 -2.376 24.538 1.00 94.62 270 LYS A N 1
ATOM 2174 C CA . LYS A 1 270 ? -7.285 -1.709 25.152 1.00 94.62 270 LYS A CA 1
ATOM 2175 C C . LYS A 1 270 ? -7.561 -0.363 24.493 1.00 94.62 270 LYS A C 1
ATOM 2177 O O . LYS A 1 270 ? -8.706 -0.140 24.105 1.00 94.62 270 LYS A O 1
ATOM 2182 N N . THR A 1 271 ? -6.541 0.467 24.309 1.00 94.88 271 THR A N 1
ATOM 2183 C CA . THR A 1 271 ? -6.671 1.763 23.633 1.00 94.88 271 THR A CA 1
ATOM 2184 C C . THR A 1 271 ? -7.108 1.598 22.177 1.00 94.88 271 THR A C 1
ATOM 2186 O O . THR A 1 271 ? -7.995 2.312 21.726 1.00 94.88 271 THR A O 1
ATOM 2189 N N . SER A 1 272 ? -6.593 0.600 21.452 1.00 94.94 272 SER A N 1
ATOM 2190 C CA . SER A 1 272 ? -7.019 0.322 20.072 1.00 94.94 272 SER A CA 1
ATOM 2191 C C . SER A 1 272 ? -8.504 -0.053 19.977 1.00 94.94 272 SER A C 1
ATOM 2193 O O . SER A 1 272 ? -9.239 0.498 19.163 1.00 94.94 272 SER A O 1
ATOM 2195 N N . LYS A 1 273 ? -9.008 -0.904 20.885 1.00 96.25 273 LYS A N 1
ATOM 2196 C CA . LYS A 1 273 ? -10.451 -1.226 20.962 1.00 96.25 273 LYS A CA 1
ATOM 2197 C C . LYS A 1 273 ? -11.313 -0.022 21.335 1.00 96.25 273 LYS A C 1
ATOM 2199 O O . LYS A 1 273 ? -12.433 0.090 20.853 1.00 96.25 273 LYS A O 1
ATOM 2204 N N . ALA A 1 274 ? -10.810 0.858 22.196 1.00 97.38 274 ALA A N 1
ATOM 2205 C CA . ALA A 1 274 ? -11.469 2.127 22.485 1.00 97.38 274 ALA A CA 1
ATOM 2206 C C . ALA A 1 274 ? -11.557 2.999 21.226 1.00 97.38 274 ALA A C 1
ATOM 2208 O O . ALA A 1 274 ? -12.545 3.694 21.031 1.00 97.38 274 ALA A O 1
ATOM 2209 N N . GLY A 1 275 ? -10.549 2.915 20.354 1.00 97.50 275 GLY A N 1
ATOM 2210 C CA . GLY A 1 275 ? -10.556 3.512 19.025 1.00 97.50 275 GLY A CA 1
ATOM 2211 C C . GLY A 1 275 ? -11.742 3.055 18.185 1.00 97.50 275 GLY A C 1
ATOM 2212 O O . GLY A 1 275 ? -12.446 3.904 17.653 1.00 97.50 275 GLY A O 1
ATOM 2213 N N . LEU A 1 276 ? -12.018 1.748 18.115 1.00 97.69 276 LEU A N 1
ATOM 2214 C CA . LEU A 1 276 ? -13.195 1.221 17.406 1.00 97.69 276 LEU A CA 1
ATOM 2215 C C . LEU A 1 276 ? -14.495 1.835 17.926 1.00 97.69 276 LEU A C 1
ATOM 2217 O O . LEU A 1 276 ? -15.309 2.308 17.137 1.00 97.69 276 LEU A O 1
ATOM 2221 N N . GLU A 1 277 ? -14.665 1.864 19.247 1.00 98.00 277 GLU A N 1
ATOM 2222 C CA . GLU A 1 277 ? -15.839 2.457 19.888 1.00 98.00 277 GLU A CA 1
ATOM 2223 C C . GLU A 1 277 ? -15.964 3.950 19.574 1.00 98.00 277 GLU A C 1
ATOM 2225 O O . GLU A 1 277 ? -17.011 4.415 19.131 1.00 98.00 277 GLU A O 1
ATOM 2230 N N . PHE A 1 278 ? -14.867 4.689 19.720 1.00 98.25 278 PHE A N 1
ATOM 2231 C CA . PHE A 1 278 ? -14.799 6.113 19.423 1.00 98.25 278 PHE A CA 1
ATOM 2232 C C . PHE A 1 278 ? -15.136 6.420 17.958 1.00 98.25 278 PHE A C 1
ATOM 2234 O O . PHE A 1 278 ? -15.886 7.354 17.683 1.00 98.25 278 PHE A O 1
ATOM 2241 N N . GLN A 1 279 ? -14.624 5.628 17.011 1.00 97.62 279 GLN A N 1
ATOM 2242 C CA . GLN A 1 279 ? -14.918 5.830 15.591 1.00 97.62 279 GLN A CA 1
ATOM 2243 C C . GLN A 1 279 ? -16.366 5.516 15.241 1.00 97.62 279 GLN A C 1
ATOM 2245 O O . GLN A 1 279 ? -17.024 6.320 14.589 1.00 97.62 279 GLN A O 1
ATOM 2250 N N . THR A 1 280 ? -16.847 4.353 15.669 1.00 97.81 280 THR A N 1
ATOM 2251 C CA . THR A 1 280 ? -18.146 3.835 15.230 1.00 97.81 280 THR A CA 1
ATOM 2252 C C . THR A 1 280 ? -19.313 4.499 15.946 1.00 97.81 280 THR A C 1
ATOM 2254 O O . THR A 1 280 ? -20.327 4.742 15.303 1.00 97.81 280 THR A O 1
ATOM 2257 N N . ARG A 1 281 ? -19.177 4.819 17.242 1.00 96.88 281 ARG A N 1
ATOM 2258 C CA . ARG A 1 281 ? -20.280 5.346 18.062 1.00 96.88 281 ARG A CA 1
ATOM 2259 C C . ARG A 1 281 ? -20.245 6.851 18.280 1.00 96.88 281 ARG A C 1
ATOM 2261 O O . ARG A 1 281 ? -21.295 7.466 18.304 1.00 96.88 281 ARG A O 1
ATOM 2268 N N . LEU A 1 282 ? -19.065 7.438 18.498 1.00 96.50 282 LEU A N 1
ATOM 2269 C CA . LEU A 1 282 ? -18.968 8.870 18.824 1.00 96.50 282 LEU A CA 1
ATOM 2270 C C . LEU A 1 282 ? -18.752 9.729 17.581 1.00 96.50 282 LEU A C 1
ATOM 2272 O O . LEU A 1 282 ? -19.294 10.825 17.486 1.00 96.50 282 LEU A O 1
ATOM 2276 N N . ARG A 1 283 ? -17.923 9.258 16.645 1.00 96.81 283 ARG A N 1
ATOM 2277 C CA . ARG A 1 283 ? -17.670 9.973 15.387 1.00 96.81 283 ARG A CA 1
ATOM 2278 C C . ARG A 1 283 ? -18.605 9.556 14.260 1.00 96.81 283 ARG A C 1
ATOM 2280 O O . ARG A 1 283 ? -18.659 10.275 13.268 1.00 96.81 283 ARG A O 1
ATOM 2287 N N . GLU A 1 284 ? -19.263 8.405 14.401 1.00 96.94 284 GLU A N 1
ATOM 2288 C CA . GLU A 1 284 ? -20.109 7.791 13.371 1.00 96.94 284 GLU A CA 1
ATOM 2289 C C . GLU A 1 284 ? -19.391 7.732 12.009 1.00 96.94 284 GLU A C 1
ATOM 2291 O O . GLU A 1 284 ? -19.912 8.120 10.964 1.00 96.94 284 GLU A O 1
ATOM 2296 N N . ARG A 1 285 ? -18.119 7.310 12.037 1.00 96.50 285 ARG A N 1
ATOM 2297 C CA . ARG A 1 285 ? -17.250 7.201 10.856 1.00 96.50 285 ARG A CA 1
ATOM 2298 C C . ARG A 1 285 ? -16.925 5.764 10.524 1.00 96.50 285 ARG A C 1
ATOM 2300 O O . ARG A 1 285 ? -16.895 4.905 11.407 1.00 96.50 285 ARG A O 1
ATOM 2307 N N . SER A 1 286 ? -16.636 5.526 9.243 1.00 97.12 286 SER A N 1
ATOM 2308 C CA . SER A 1 286 ? -16.378 4.177 8.771 1.00 97.12 286 SER A CA 1
ATOM 2309 C C . SER A 1 286 ? -15.061 3.643 9.333 1.00 97.12 286 SER A C 1
ATOM 2311 O O . SER A 1 286 ? -14.037 4.327 9.423 1.00 97.12 286 SER A O 1
ATOM 2313 N N . VAL A 1 287 ? -15.102 2.371 9.697 1.00 97.62 287 VAL A N 1
ATOM 2314 C CA . VAL A 1 287 ? -13.955 1.546 10.041 1.00 97.62 287 VAL A CA 1
ATOM 2315 C C . VAL A 1 287 ? -13.835 0.485 8.959 1.00 97.62 287 VAL A C 1
ATOM 2317 O O . VAL A 1 287 ? -14.706 -0.371 8.825 1.00 97.62 287 VAL A O 1
ATOM 2320 N N . ILE A 1 288 ? -12.750 0.533 8.196 1.00 97.69 288 ILE A N 1
ATOM 2321 C CA . ILE A 1 288 ? -12.430 -0.455 7.169 1.00 97.69 288 ILE A CA 1
ATOM 2322 C C . ILE A 1 288 ? -11.602 -1.558 7.813 1.00 97.69 288 ILE A C 1
ATOM 2324 O O . ILE A 1 288 ? -10.502 -1.319 8.307 1.00 97.69 288 ILE A O 1
ATOM 2328 N N . PHE A 1 289 ? -12.122 -2.775 7.808 1.00 95.81 289 PHE A N 1
ATOM 2329 C CA . PHE A 1 289 ? -11.457 -3.942 8.359 1.00 95.81 289 PHE A CA 1
ATOM 2330 C C . PHE A 1 289 ? -10.974 -4.854 7.233 1.00 95.81 289 PHE A C 1
ATOM 2332 O O . PHE A 1 289 ? -11.769 -5.505 6.559 1.00 95.81 289 PHE A O 1
ATOM 2339 N N . VAL A 1 290 ? -9.657 -4.928 7.054 1.00 94.56 290 VAL A N 1
ATOM 2340 C CA . VAL A 1 290 ? -9.023 -5.833 6.091 1.00 94.56 290 VAL A CA 1
ATOM 2341 C C . VAL A 1 290 ? -8.731 -7.155 6.787 1.00 94.56 290 VAL A C 1
ATOM 2343 O O . VAL A 1 290 ? -7.889 -7.219 7.691 1.00 94.56 290 VAL A O 1
ATOM 2346 N N . ILE A 1 291 ? -9.418 -8.215 6.369 1.00 91.62 291 ILE A N 1
ATOM 2347 C CA . ILE A 1 291 ? -9.336 -9.535 7.008 1.00 91.62 291 ILE A CA 1
ATOM 2348 C C . ILE A 1 291 ? -8.548 -10.564 6.191 1.00 91.62 291 ILE A C 1
ATOM 2350 O O . ILE A 1 291 ? -8.639 -11.770 6.427 1.00 91.62 291 ILE A O 1
ATOM 2354 N N . ASP A 1 292 ? -7.724 -10.093 5.257 1.00 88.94 292 ASP A N 1
ATOM 2355 C CA . ASP A 1 292 ? -6.815 -10.937 4.484 1.00 88.94 292 ASP A CA 1
ATOM 2356 C C . ASP A 1 292 ? -5.959 -11.810 5.413 1.00 88.94 292 ASP A C 1
ATOM 2358 O O . ASP A 1 292 ? -5.253 -11.307 6.296 1.00 88.94 292 ASP A O 1
ATOM 2362 N N . ASN A 1 293 ? -5.959 -13.121 5.158 1.00 82.62 293 ASN A N 1
ATOM 2363 C CA . ASN A 1 293 ? -5.275 -14.140 5.966 1.00 82.62 293 ASN A CA 1
ATOM 2364 C C . ASN A 1 293 ? -5.813 -14.292 7.405 1.00 82.62 293 ASN A C 1
ATOM 2366 O O . ASN A 1 293 ? -5.108 -14.821 8.265 1.00 82.62 293 ASN A O 1
ATOM 2370 N N . LEU A 1 294 ? -7.025 -13.805 7.692 1.00 79.88 294 LEU A N 1
ATOM 2371 C CA . LEU A 1 294 ? -7.701 -14.002 8.980 1.00 79.88 294 LEU A CA 1
ATOM 2372 C C . LEU A 1 294 ? -8.963 -14.858 8.887 1.00 79.88 294 LEU A C 1
ATOM 2374 O O . LEU A 1 294 ? -9.374 -15.377 9.919 1.00 79.88 294 LEU A O 1
ATOM 2378 N N . VAL A 1 295 ? -9.555 -15.019 7.700 1.00 68.50 295 VAL A N 1
ATOM 2379 C CA . VAL A 1 295 ? -10.829 -15.740 7.512 1.00 68.50 295 VAL A CA 1
ATOM 2380 C C . VAL A 1 295 ? -10.738 -17.179 8.015 1.00 68.50 295 VAL A C 1
ATOM 2382 O O . VAL A 1 295 ? -11.501 -17.578 8.891 1.00 68.50 295 VAL A O 1
ATOM 2385 N N . ASP A 1 296 ? -9.708 -17.913 7.596 1.00 68.88 296 ASP A N 1
ATOM 2386 C CA . ASP A 1 296 ? -9.486 -19.295 8.048 1.00 68.88 296 ASP A CA 1
ATOM 2387 C C . ASP A 1 296 ? -9.125 -19.390 9.544 1.00 68.88 296 ASP A C 1
ATOM 2389 O O . ASP A 1 296 ? -9.142 -20.466 10.136 1.00 68.88 296 ASP A O 1
ATOM 2393 N N . ALA A 1 297 ? -8.809 -18.255 10.177 1.00 66.62 297 ALA A N 1
ATOM 2394 C CA . ALA A 1 297 ? -8.466 -18.148 11.589 1.00 66.62 297 ALA A CA 1
ATOM 2395 C C . ALA A 1 297 ? -9.607 -17.571 12.446 1.00 66.62 297 ALA A C 1
ATOM 2397 O O . ALA A 1 297 ? -9.398 -17.345 13.638 1.00 66.62 297 ALA A O 1
ATOM 2398 N N . ILE A 1 298 ? -10.809 -17.333 11.902 1.00 71.25 298 ILE A N 1
ATOM 2399 C CA . ILE A 1 298 ? -11.939 -16.767 12.666 1.00 71.25 298 ILE A CA 1
ATOM 2400 C C . ILE A 1 298 ? -12.291 -17.655 13.870 1.00 71.25 298 ILE A C 1
ATOM 2402 O O . ILE A 1 298 ? -12.463 -17.140 14.978 1.00 71.25 298 ILE A O 1
ATOM 2406 N N . SER A 1 299 ? -12.300 -18.982 13.698 1.00 67.69 299 SER A N 1
ATOM 2407 C CA . SER A 1 299 ? -12.535 -19.939 14.794 1.00 67.69 299 SER A CA 1
ATOM 2408 C C . SER A 1 299 ? -11.449 -19.860 15.878 1.00 67.69 299 SER A C 1
ATOM 2410 O O . SER A 1 299 ? -11.749 -19.772 17.071 1.00 67.69 299 SER A O 1
ATOM 2412 N N . ASP A 1 300 ? -10.177 -19.772 15.481 1.00 66.69 300 ASP A N 1
ATOM 2413 C CA . ASP A 1 300 ? -9.048 -19.583 16.400 1.00 66.69 300 ASP A CA 1
ATOM 2414 C C . ASP A 1 300 ? -9.122 -18.244 17.149 1.00 66.69 300 ASP A C 1
ATOM 2416 O O . ASP A 1 300 ? -8.839 -18.144 18.347 1.00 66.69 300 ASP A O 1
ATOM 2420 N N . ILE A 1 301 ? -9.557 -17.191 16.461 1.00 74.19 301 ILE A N 1
ATOM 2421 C CA . ILE A 1 301 ? -9.788 -15.866 17.036 1.00 74.19 301 ILE A CA 1
ATOM 2422 C C . ILE A 1 301 ? -10.941 -15.911 18.039 1.00 74.19 301 ILE A C 1
ATOM 2424 O O . ILE A 1 301 ? -10.830 -15.306 19.109 1.00 74.19 301 ILE A O 1
ATOM 2428 N N . ALA A 1 302 ? -12.022 -16.631 17.758 1.00 69.00 302 ALA A N 1
ATOM 2429 C CA . ALA A 1 302 ? -13.120 -16.800 18.702 1.00 69.00 302 ALA A CA 1
ATOM 2430 C C . ALA A 1 302 ? -12.656 -17.541 19.968 1.00 69.00 302 ALA A C 1
ATOM 2432 O O . ALA A 1 302 ? -12.891 -17.065 21.085 1.00 69.00 302 ALA A O 1
ATOM 2433 N N . ASN A 1 303 ? -11.909 -18.633 19.791 1.00 71.31 303 ASN A N 1
ATOM 2434 C CA . ASN A 1 303 ? -11.463 -19.523 20.866 1.00 71.31 303 ASN A CA 1
ATOM 2435 C C . ASN A 1 303 ? -10.191 -19.053 21.593 1.00 71.31 303 ASN A C 1
ATOM 2437 O O . ASN A 1 303 ? -9.820 -19.629 22.614 1.00 71.31 303 ASN A O 1
ATOM 2441 N N . LYS A 1 304 ? -9.553 -17.971 21.122 1.00 76.00 304 LYS A N 1
ATOM 2442 C CA . LYS A 1 304 ? -8.253 -17.464 21.613 1.00 76.00 304 LYS A CA 1
ATOM 2443 C C . LYS A 1 304 ? -7.133 -18.508 21.499 1.00 76.00 304 LYS A C 1
ATOM 2445 O O . LYS A 1 304 ? -6.237 -18.565 22.341 1.00 76.00 304 LYS A O 1
ATOM 2450 N N . THR A 1 305 ? -7.191 -19.328 20.460 1.00 63.94 305 THR A N 1
ATOM 2451 C CA . THR A 1 305 ? -6.242 -20.409 20.182 1.00 63.94 305 THR A CA 1
ATOM 2452 C C . THR A 1 305 ? -5.343 -20.063 18.998 1.00 63.94 305 THR A C 1
ATOM 2454 O O . THR A 1 305 ? -5.589 -19.118 18.246 1.00 63.94 305 THR A O 1
ATOM 2457 N N . GLY A 1 306 ? -4.249 -20.812 18.851 1.00 64.94 306 GLY A N 1
ATOM 2458 C CA . GLY A 1 306 ? -3.355 -20.693 17.702 1.00 64.94 306 GLY A CA 1
ATOM 2459 C C . GLY A 1 306 ? -2.548 -19.389 17.634 1.00 64.94 306 GLY A C 1
ATOM 2460 O O . GLY A 1 306 ? -2.593 -18.516 18.504 1.00 64.94 306 GLY A O 1
ATOM 2461 N N . LYS A 1 307 ? -1.766 -19.262 16.557 1.00 64.62 307 LYS A N 1
ATOM 2462 C CA . LYS A 1 307 ? -0.842 -18.137 16.328 1.00 64.62 307 LYS A CA 1
ATOM 2463 C C . LYS A 1 307 ? -1.568 -16.804 16.119 1.00 64.62 307 LYS A C 1
ATOM 2465 O O . LYS A 1 307 ? -1.043 -15.751 16.476 1.00 64.62 307 LYS A O 1
ATOM 2470 N N . HIS A 1 308 ? -2.767 -16.844 15.540 1.00 63.91 308 HIS A N 1
ATOM 2471 C CA . HIS A 1 308 ? -3.532 -15.648 15.188 1.00 63.91 308 HIS A CA 1
ATOM 2472 C C . HIS A 1 308 ? -4.511 -15.216 16.285 1.00 63.91 308 HIS A C 1
ATOM 2474 O O . HIS A 1 308 ? -4.787 -14.018 16.387 1.00 63.91 308 HIS A O 1
ATOM 2480 N N . GLY A 1 309 ? -4.957 -16.131 17.157 1.00 62.16 309 GLY A N 1
ATOM 2481 C CA . GLY A 1 309 ? -5.970 -15.855 18.178 1.00 62.16 309 GLY A CA 1
ATOM 2482 C C . GLY A 1 309 ? -5.562 -14.827 19.234 1.00 62.16 309 GLY A C 1
ATOM 2483 O O . GLY A 1 309 ? -6.424 -14.130 19.768 1.00 62.16 309 GLY A O 1
ATOM 2484 N N . ASN A 1 310 ? -4.266 -14.635 19.487 1.00 67.88 310 ASN A N 1
ATOM 2485 C CA . ASN A 1 310 ? -3.780 -13.633 20.446 1.00 67.88 310 ASN A CA 1
ATOM 2486 C C . ASN A 1 310 ? -3.238 -12.350 19.808 1.00 67.88 310 ASN A C 1
ATOM 2488 O O . ASN A 1 310 ? -2.814 -11.452 20.528 1.00 67.88 310 ASN A O 1
ATOM 2492 N N . SER A 1 311 ? -3.305 -12.209 18.482 1.00 78.56 311 SER A N 1
ATOM 2493 C CA . SER A 1 311 ? -2.881 -10.970 17.826 1.00 78.56 311 SER A CA 1
ATOM 2494 C C . SER A 1 311 ? -3.724 -9.763 18.268 1.00 78.56 311 SER A C 1
ATOM 2496 O O . SER A 1 311 ? -4.880 -9.895 18.684 1.00 78.56 311 SER A O 1
ATOM 2498 N N . ILE A 1 312 ? -3.164 -8.559 18.145 1.00 81.50 312 ILE A N 1
ATOM 2499 C CA . ILE A 1 312 ? -3.891 -7.298 18.364 1.00 81.50 312 ILE A CA 1
ATOM 2500 C C . ILE A 1 312 ? -5.182 -7.273 17.526 1.00 81.50 312 ILE A C 1
ATOM 2502 O O . ILE A 1 312 ? -6.268 -7.055 18.061 1.00 81.50 312 ILE A O 1
ATOM 2506 N N . THR A 1 313 ? -5.081 -7.620 16.241 1.00 84.94 313 THR A N 1
ATOM 2507 C CA . THR A 1 313 ? -6.221 -7.659 15.315 1.00 84.94 313 THR A CA 1
ATOM 2508 C C . THR A 1 313 ? -7.286 -8.674 15.718 1.00 84.94 313 THR A C 1
ATOM 2510 O O . THR A 1 313 ? -8.476 -8.403 15.584 1.00 84.94 313 THR A O 1
ATOM 2513 N N . ALA A 1 314 ? -6.905 -9.806 16.311 1.00 84.25 314 ALA A N 1
ATOM 2514 C CA . ALA A 1 314 ? -7.867 -10.752 16.873 1.00 84.25 314 ALA A CA 1
ATOM 2515 C C . ALA A 1 314 ? -8.652 -10.159 18.054 1.00 84.25 314 ALA A C 1
ATOM 2517 O O . ALA A 1 314 ? -9.847 -10.414 18.208 1.00 84.25 314 ALA A O 1
ATOM 2518 N N . HIS A 1 315 ? -8.016 -9.337 18.894 1.00 88.44 315 HIS A N 1
ATOM 2519 C CA . HIS A 1 315 ? -8.709 -8.642 19.981 1.00 88.44 315 HIS A CA 1
ATOM 2520 C C . HIS A 1 315 ? -9.697 -7.592 19.472 1.00 88.44 315 HIS A C 1
ATOM 2522 O O . HIS A 1 315 ? -10.758 -7.426 20.079 1.00 88.44 315 HIS A O 1
ATOM 2528 N N . GLU A 1 316 ? -9.346 -6.907 18.388 1.00 92.62 316 GLU A N 1
ATOM 2529 C CA . GLU A 1 316 ? -10.179 -5.920 17.701 1.00 92.62 316 GLU A CA 1
ATOM 2530 C C . GLU A 1 316 ? -11.379 -6.600 17.022 1.00 92.62 316 GLU A C 1
ATOM 2532 O O . GLU A 1 316 ? -12.517 -6.224 17.295 1.00 92.62 316 GLU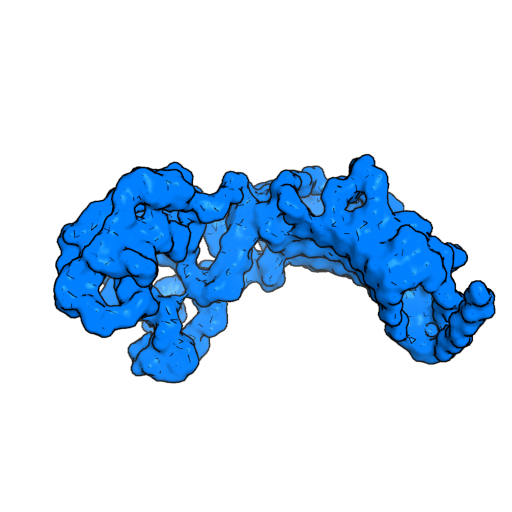 A O 1
ATOM 2537 N N . LEU A 1 317 ? -11.170 -7.693 16.276 1.00 91.12 317 LEU A N 1
ATOM 2538 C CA . LEU A 1 317 ? -12.256 -8.496 15.692 1.00 91.12 317 LEU A CA 1
ATOM 2539 C C . LEU A 1 317 ? -13.197 -9.066 16.756 1.00 91.12 317 LEU A C 1
ATOM 2541 O O . LEU A 1 317 ? -14.415 -8.982 16.621 1.00 91.12 317 LEU A O 1
ATOM 2545 N N . ARG A 1 318 ? -12.665 -9.568 17.878 1.00 89.88 318 ARG A N 1
ATOM 2546 C CA . ARG A 1 318 ? -13.497 -9.990 19.017 1.00 89.88 318 ARG A CA 1
ATOM 2547 C C . ARG A 1 318 ? -14.277 -8.836 19.647 1.00 89.88 318 ARG A C 1
ATOM 2549 O O . ARG A 1 318 ? -15.272 -9.089 20.328 1.00 89.88 318 ARG A O 1
ATOM 2556 N N . TRP A 1 319 ? -13.801 -7.595 19.547 1.00 94.69 319 TRP A N 1
ATOM 2557 C CA . TRP A 1 319 ? -14.585 -6.443 19.988 1.00 94.69 319 TRP A CA 1
ATOM 2558 C C . TRP A 1 319 ? -15.747 -6.218 19.022 1.00 94.69 319 TRP A C 1
ATOM 2560 O O . TRP A 1 319 ? -16.876 -6.125 19.495 1.00 94.69 319 TRP A O 1
ATOM 2570 N N . VAL A 1 320 ? -15.502 -6.246 17.708 1.00 94.50 320 VAL A N 1
ATOM 2571 C CA . VAL A 1 320 ? -16.565 -6.096 16.700 1.00 94.50 320 VAL A CA 1
ATOM 2572 C C . VAL A 1 320 ? -17.610 -7.202 16.843 1.00 94.50 320 VAL A C 1
ATOM 2574 O O . VAL A 1 320 ? -18.781 -6.896 17.021 1.00 94.50 320 VAL A O 1
ATOM 2577 N N . TYR A 1 321 ? -17.200 -8.473 16.923 1.00 91.25 321 TYR A N 1
ATOM 2578 C CA . TYR A 1 321 ? -18.121 -9.601 17.108 1.00 91.25 321 TYR A CA 1
ATOM 2579 C C . TYR A 1 321 ? -19.039 -9.422 18.326 1.00 91.25 321 TYR A C 1
ATOM 2581 O O . TYR A 1 321 ? -20.243 -9.661 18.251 1.00 91.25 321 TYR A O 1
ATOM 2589 N N . ARG A 1 322 ? -18.505 -8.969 19.468 1.00 92.12 322 ARG A N 1
ATOM 2590 C CA . ARG A 1 322 ? -19.312 -8.753 20.685 1.00 92.12 322 ARG A CA 1
ATOM 2591 C C . ARG A 1 322 ? -20.288 -7.583 20.572 1.00 92.12 322 ARG A C 1
ATOM 2593 O O . ARG A 1 322 ? -21.239 -7.551 21.341 1.00 92.12 322 ARG A O 1
ATOM 2600 N N . ASN A 1 323 ? -20.055 -6.657 19.648 1.00 94.62 323 ASN A N 1
ATOM 2601 C CA . ASN A 1 323 ? -20.913 -5.502 19.397 1.00 94.62 323 ASN A CA 1
ATOM 2602 C C . ASN A 1 323 ? -21.620 -5.591 18.031 1.00 94.62 323 ASN A C 1
ATOM 2604 O O . ASN A 1 323 ? -22.150 -4.597 17.566 1.00 94.62 323 ASN A O 1
ATOM 2608 N N . ARG A 1 324 ? -21.659 -6.763 17.381 1.00 92.12 324 ARG A N 1
ATOM 2609 C CA . ARG A 1 324 ? -22.209 -6.930 16.019 1.00 92.12 324 ARG A CA 1
ATOM 2610 C C . ARG A 1 324 ? -23.707 -6.624 15.877 1.00 92.12 324 ARG A C 1
ATOM 2612 O O . ARG A 1 324 ? -24.186 -6.444 14.768 1.00 92.12 324 ARG A O 1
ATOM 2619 N N . HIS A 1 325 ? -24.425 -6.592 16.999 1.00 92.75 325 HIS A N 1
ATOM 2620 C CA . HIS A 1 325 ? -25.856 -6.272 17.070 1.00 92.75 325 HIS A CA 1
ATOM 2621 C C . HIS A 1 325 ? -26.125 -4.803 17.428 1.00 92.75 325 HIS A C 1
ATOM 2623 O O . HIS A 1 325 ? -27.272 -4.428 17.626 1.00 92.75 325 HIS A O 1
ATOM 2629 N N . ASP A 1 326 ? -25.079 -3.992 17.580 1.00 96.31 326 ASP A N 1
ATOM 2630 C CA . ASP A 1 326 ? -25.191 -2.542 17.731 1.00 96.31 326 ASP A CA 1
ATOM 2631 C C . ASP A 1 326 ? -25.316 -1.912 16.338 1.00 96.31 326 ASP A C 1
ATOM 2633 O O . ASP A 1 326 ? -24.455 -2.138 15.483 1.00 96.31 326 ASP A O 1
ATOM 2637 N N . ASP A 1 327 ? -26.380 -1.138 16.109 1.00 96.69 327 ASP A N 1
ATOM 2638 C CA . ASP A 1 327 ? -26.695 -0.569 14.794 1.00 96.69 327 ASP A CA 1
ATOM 2639 C C . ASP A 1 327 ? -25.581 0.345 14.268 1.00 96.69 327 ASP A C 1
ATOM 2641 O O . ASP A 1 327 ? -25.216 0.255 13.095 1.00 96.69 327 ASP A O 1
ATOM 2645 N N . LEU A 1 328 ? -24.971 1.162 15.137 1.00 97.31 328 LEU A N 1
ATOM 2646 C CA . LEU A 1 328 ? -23.875 2.053 14.749 1.00 97.31 328 LEU A CA 1
ATOM 2647 C C . LEU A 1 328 ? -22.625 1.253 14.386 1.00 97.31 328 LEU A C 1
ATOM 2649 O O . LEU A 1 328 ? -21.924 1.592 13.434 1.00 97.31 328 LEU A O 1
ATOM 2653 N N . VAL A 1 329 ? -22.341 0.163 15.103 1.00 96.31 329 VAL A N 1
ATOM 2654 C CA . VAL A 1 329 ? -21.221 -0.728 14.761 1.00 96.31 329 VAL A CA 1
ATOM 2655 C C . VAL A 1 329 ? -21.490 -1.458 13.446 1.00 96.31 329 VAL A C 1
ATOM 2657 O O . VAL A 1 329 ? -20.598 -1.507 12.598 1.00 96.31 329 VAL A O 1
ATOM 2660 N N . LYS A 1 330 ? -22.698 -1.998 13.242 1.00 94.31 330 LYS A N 1
ATOM 2661 C CA . LYS A 1 330 ? -23.067 -2.704 12.006 1.00 94.31 330 LYS A CA 1
ATOM 2662 C C . LYS A 1 330 ? -23.012 -1.775 10.791 1.00 94.31 330 LYS A C 1
ATOM 2664 O O . LYS A 1 330 ? -22.497 -2.174 9.751 1.00 94.31 330 LYS A O 1
ATOM 2669 N N . GLN A 1 331 ? -23.478 -0.537 10.937 1.00 96.12 331 GLN A N 1
ATOM 2670 C CA . GLN A 1 331 ? -23.460 0.477 9.883 1.00 96.12 331 GLN A CA 1
ATOM 2671 C C . GLN A 1 331 ? -22.044 0.968 9.553 1.00 96.12 331 GLN A C 1
ATOM 2673 O O . GLN A 1 331 ? -21.713 1.153 8.381 1.00 96.12 331 GLN A O 1
ATOM 2678 N N . ASN A 1 332 ? -21.212 1.202 10.572 1.00 97.88 332 ASN A N 1
ATOM 2679 C CA . ASN A 1 332 ? -19.932 1.888 10.393 1.00 97.88 332 ASN A CA 1
ATOM 2680 C C . ASN A 1 332 ? -18.738 0.945 10.201 1.00 97.88 332 ASN A C 1
ATOM 2682 O O . ASN A 1 332 ? -17.704 1.384 9.707 1.00 97.88 332 ASN A O 1
ATOM 2686 N N . VAL A 1 333 ? -18.827 -0.342 10.542 1.00 97.94 333 VAL A N 1
ATOM 2687 C CA . VAL A 1 333 ? -17.752 -1.301 10.237 1.00 97.94 333 VAL A CA 1
ATOM 2688 C C . VAL A 1 333 ? -17.987 -1.934 8.867 1.00 97.94 333 VAL A C 1
ATOM 2690 O O . VAL A 1 333 ? -19.033 -2.530 8.627 1.00 97.94 333 VAL A O 1
ATOM 2693 N N . LYS A 1 334 ? -16.991 -1.856 7.983 1.00 97.56 334 LYS A N 1
ATOM 2694 C CA . LYS A 1 334 ? -16.998 -2.473 6.649 1.00 97.56 334 LYS A CA 1
ATOM 2695 C C . LYS A 1 334 ? -15.873 -3.494 6.549 1.00 97.56 334 LYS A C 1
ATOM 2697 O O . LYS A 1 334 ? -14.732 -3.175 6.883 1.00 97.56 334 LYS A O 1
ATOM 2702 N N . PHE A 1 335 ? -16.176 -4.696 6.077 1.00 96.62 335 PHE A N 1
ATOM 2703 C CA . PHE A 1 335 ? -15.202 -5.776 5.952 1.00 96.62 335 PHE A CA 1
ATOM 2704 C C . PHE A 1 335 ? -14.759 -5.972 4.512 1.00 96.62 335 PHE A C 1
ATOM 2706 O O . PHE A 1 335 ? -15.575 -5.914 3.593 1.00 96.62 335 PHE A O 1
ATOM 2713 N N . PHE A 1 336 ? -13.466 -6.244 4.342 1.00 96.31 336 PHE A N 1
ATOM 2714 C CA . PHE A 1 336 ? -12.880 -6.546 3.047 1.00 96.31 336 PHE A CA 1
ATOM 2715 C C . PHE A 1 336 ? -11.973 -7.768 3.115 1.00 96.31 336 PHE A C 1
ATOM 2717 O O . PHE A 1 336 ? -11.112 -7.875 3.998 1.00 96.31 336 PHE A O 1
ATOM 2724 N N . LEU A 1 337 ? -12.149 -8.658 2.143 1.00 94.56 337 LEU A N 1
ATOM 2725 C CA . LEU A 1 337 ? -11.322 -9.831 1.906 1.00 94.56 337 LEU A CA 1
ATOM 2726 C C . LEU A 1 337 ? -10.773 -9.766 0.487 1.00 94.56 337 LEU A C 1
ATOM 2728 O O . LEU A 1 337 ? -11.511 -9.687 -0.486 1.00 94.56 337 LEU A O 1
ATOM 2732 N N . ASN A 1 338 ? -9.452 -9.791 0.374 1.00 94.00 338 ASN A N 1
ATOM 2733 C CA . ASN A 1 338 ? -8.715 -9.698 -0.879 1.00 94.00 338 ASN A CA 1
ATOM 2734 C C . ASN A 1 338 ? -9.108 -8.491 -1.746 1.00 94.00 338 ASN A C 1
ATOM 2736 O O . ASN A 1 338 ? -9.004 -8.556 -2.962 1.00 94.00 338 ASN A O 1
ATOM 2740 N N . GLY A 1 339 ? -9.482 -7.377 -1.110 1.00 94.56 339 GLY A N 1
ATOM 2741 C CA . GLY A 1 339 ? -9.883 -6.145 -1.795 1.00 94.56 339 GLY A CA 1
ATOM 2742 C C . GLY A 1 339 ? -11.362 -6.079 -2.175 1.00 94.56 339 GLY A C 1
ATOM 2743 O O . GLY A 1 339 ? -11.793 -5.060 -2.709 1.00 94.56 339 GLY A O 1
ATOM 2744 N N . GLU A 1 340 ? -12.146 -7.112 -1.867 1.00 95.62 340 GLU A N 1
ATOM 2745 C CA . GLU A 1 340 ? -13.588 -7.162 -2.117 1.00 95.62 340 GLU A CA 1
ATOM 2746 C C . GLU A 1 340 ? -14.379 -7.018 -0.820 1.00 95.62 340 GLU A C 1
ATOM 2748 O O . GLU A 1 340 ? -13.956 -7.495 0.233 1.00 95.62 340 GLU A O 1
ATOM 2753 N N . ALA A 1 341 ? -15.520 -6.332 -0.895 1.00 96.19 341 ALA A N 1
ATOM 2754 C CA . ALA A 1 341 ? -16.412 -6.167 0.244 1.00 96.19 341 ALA A CA 1
ATOM 2755 C C . ALA A 1 341 ? -17.090 -7.498 0.590 1.00 96.19 341 ALA A C 1
ATOM 2757 O O . ALA A 1 341 ? -17.539 -8.217 -0.300 1.00 96.19 341 ALA A O 1
ATOM 2758 N N . ILE A 1 342 ? -17.216 -7.784 1.882 1.00 95.00 342 ILE A N 1
ATOM 2759 C CA . ILE A 1 342 ? -17.937 -8.954 2.398 1.00 95.00 342 ILE A CA 1
ATOM 2760 C C . ILE A 1 342 ? -18.877 -8.535 3.530 1.00 95.00 342 ILE A C 1
ATOM 2762 O O . ILE A 1 342 ? -18.663 -7.505 4.181 1.00 95.00 342 ILE A O 1
ATOM 2766 N N . SER A 1 343 ? -19.937 -9.311 3.760 1.00 93.25 343 SER A N 1
ATOM 2767 C CA . SER A 1 343 ? -20.946 -8.972 4.766 1.00 93.25 343 SER A CA 1
ATOM 2768 C C . SER A 1 343 ? -20.467 -9.262 6.194 1.00 93.25 343 SER A C 1
ATOM 2770 O O . SER A 1 343 ? -19.521 -10.015 6.417 1.00 93.25 343 SER A O 1
ATOM 2772 N N . HIS A 1 344 ? -21.132 -8.670 7.194 1.00 91.44 344 HIS A N 1
ATOM 2773 C CA . HIS A 1 344 ? -20.893 -9.039 8.598 1.00 91.44 344 HIS A CA 1
ATOM 2774 C C . HIS A 1 344 ? -21.287 -10.491 8.859 1.00 91.44 344 HIS A C 1
ATOM 2776 O O . HIS A 1 344 ? -20.632 -11.157 9.660 1.00 91.44 344 HIS A O 1
ATOM 2782 N N . GLU A 1 345 ? -22.350 -10.967 8.206 1.00 88.38 345 GLU A N 1
ATOM 2783 C CA . GLU A 1 345 ? -22.800 -12.348 8.313 1.00 88.38 345 GLU A CA 1
ATOM 2784 C C . GLU A 1 345 ? -21.711 -13.315 7.825 1.00 88.38 345 GLU A C 1
ATOM 2786 O O . GLU A 1 345 ? -21.363 -14.219 8.573 1.00 88.38 345 GLU A O 1
ATOM 2791 N N . ASP A 1 346 ? -21.081 -13.067 6.673 1.00 87.88 346 ASP A N 1
ATOM 2792 C CA . ASP A 1 346 ? -20.011 -13.929 6.132 1.00 87.88 346 ASP A CA 1
ATOM 2793 C C . ASP A 1 346 ? -18.748 -13.954 7.012 1.00 87.88 346 ASP A C 1
ATOM 2795 O O . ASP A 1 346 ? -17.992 -14.923 7.014 1.00 87.88 346 ASP A O 1
ATOM 2799 N N . VAL A 1 347 ? -18.489 -12.881 7.766 1.00 87.12 347 VAL A N 1
ATOM 2800 C CA . VAL A 1 347 ? -17.331 -12.796 8.676 1.00 87.12 347 VAL A CA 1
ATOM 2801 C C . VAL A 1 347 ? -17.582 -13.515 9.999 1.00 87.12 347 VAL A C 1
ATOM 2803 O O . VAL A 1 347 ? -16.634 -13.927 10.667 1.00 87.12 347 VAL A O 1
ATOM 2806 N N . PHE A 1 348 ? -18.835 -13.628 10.429 1.00 84.44 348 PHE A N 1
ATOM 2807 C CA . PHE A 1 348 ? -19.183 -14.132 11.760 1.00 84.44 348 PHE A CA 1
ATOM 2808 C C . PHE A 1 348 ? -20.098 -15.362 11.745 1.00 84.44 348 PHE A C 1
ATOM 2810 O O . PHE A 1 348 ? -20.596 -15.731 12.814 1.00 84.44 348 PHE A O 1
ATOM 2817 N N . SER A 1 349 ? -20.322 -15.961 10.571 1.00 75.12 349 SER A N 1
ATOM 2818 C CA . SER A 1 349 ? -21.081 -17.201 10.370 1.00 75.12 349 SER A CA 1
ATOM 2819 C C . SER A 1 349 ? -20.406 -18.422 10.971 1.00 75.12 349 SER A C 1
ATOM 2821 O O . SER A 1 349 ? -19.163 -18.520 10.842 1.00 75.12 349 SER A O 1
#

Sequence (349 aa):
ENYTFPALPYGLKSFTACYGKFLPPLPPHLSSLSLQNFSEILCAELPYKLDKLDLQNCPFLPLMKMLPEELKELSIELIRTVPGTVIDDILPDKLKKLSINFCDNIKLPVKLPVNLKSINLSSRTPIAWEIPTCNLPAHIDISTDGYVKLNPEFLTRSDITFSNKPAGDVLSFQPGDVVYGLCKARDRVNTLVNSLYYFSKKDIIIQNTLTDAVWDRKNRAVFNKDEKIAERLNDVQRGIFFREFLSQHKKYNITEDKYSDLSNEECWIKTSKAGLEFQTRLRERSVIFVIDNLVDAISDIANKTGKHGNSITAHELRWVYRNRHDDLVKQNVKFFLNGEAISHEDVFS

InterPro domains:
  IPR032675 Leucine-rich repeat domain superfamily [G3DSA:3.80.10.10] (5-143)